Protein AF-A0A2V6D966-F1 (afdb_monomer_lite)

Secondary structure (DSSP, 8-state):
-TTPBPSSTT-B---SSTT-TTTTHHHH--SS----TT---TTPEETT-S-HHHHHHHHHTSEEE---TTPSSSP---EEPPHHHHHHHHHHHHHHHHHS--SSTTHHHHHHHT-SSS-TTS-HHHHTHHHHHHHHHEESSEEEEEEEEEEEEEEPPTT--SGGG-EEEEEEEEEEEEEEETTT--EEEEEEEEE--

Structure (mmCIF, N/CA/C/O backbone):
data_AF-A0A2V6D966-F1
#
_entry.id   AF-A0A2V6D966-F1
#
loop_
_atom_site.group_PDB
_atom_site.id
_atom_site.type_symbol
_atom_site.label_atom_id
_atom_site.label_alt_id
_atom_site.label_comp_id
_atom_site.label_asym_id
_atom_site.label_entity_id
_atom_site.label_seq_id
_atom_site.pdbx_PDB_ins_code
_atom_site.Cartn_x
_atom_site.Cartn_y
_atom_site.Cartn_z
_atom_site.occupancy
_atom_site.B_iso_or_equiv
_atom_site.auth_seq_id
_atom_site.auth_comp_id
_atom_site.auth_asym_id
_atom_site.auth_atom_id
_atom_site.pdbx_PDB_model_num
ATOM 1 N N . MET A 1 1 ? 16.812 -3.167 -6.091 1.00 69.56 1 MET A N 1
ATOM 2 C CA . MET A 1 1 ? 16.490 -4.384 -6.877 1.00 69.56 1 MET A CA 1
ATOM 3 C C . MET A 1 1 ? 16.499 -4.217 -8.409 1.00 69.56 1 MET A C 1
ATOM 5 O O . MET A 1 1 ? 17.076 -5.074 -9.058 1.00 69.56 1 MET A O 1
ATOM 9 N N . GLY A 1 2 ? 15.934 -3.167 -9.031 1.00 69.94 2 GLY A N 1
ATOM 10 C CA . GLY A 1 2 ? 15.793 -3.082 -10.514 1.00 69.94 2 GLY A CA 1
ATOM 11 C C . GLY A 1 2 ? 17.071 -3.099 -11.389 1.00 69.94 2 GLY A C 1
ATOM 12 O O . GLY A 1 2 ? 16.980 -3.239 -12.603 1.00 69.94 2 GLY A O 1
ATOM 13 N N . TYR A 1 3 ? 18.265 -2.994 -10.798 1.00 80.00 3 TYR A N 1
ATOM 14 C CA . TYR A 1 3 ? 19.552 -3.098 -11.512 1.00 80.00 3 TYR A CA 1
ATOM 15 C C . TYR A 1 3 ? 20.259 -4.441 -11.322 1.00 80.00 3 TYR A C 1
ATOM 17 O O . TYR A 1 3 ? 21.323 -4.655 -11.895 1.00 80.00 3 TYR A O 1
ATOM 25 N N . ALA A 1 4 ? 19.697 -5.347 -10.519 1.00 85.50 4 ALA A N 1
ATOM 26 C CA . ALA A 1 4 ? 20.288 -6.662 -10.332 1.00 85.50 4 ALA A CA 1
ATOM 27 C C . ALA A 1 4 ? 20.241 -7.439 -11.654 1.00 85.50 4 ALA A C 1
ATOM 29 O O . ALA A 1 4 ? 19.207 -7.477 -12.331 1.00 85.50 4 ALA A O 1
ATOM 30 N N . PHE A 1 5 ? 21.368 -8.039 -12.035 1.00 86.00 5 PHE A N 1
ATOM 31 C CA . PHE A 1 5 ? 21.433 -8.886 -13.216 1.00 86.00 5 PHE A CA 1
ATOM 32 C C . PHE A 1 5 ? 20.729 -10.215 -12.957 1.00 86.00 5 PHE A C 1
ATOM 34 O O . PHE A 1 5 ? 20.843 -10.813 -11.889 1.00 86.00 5 PHE A O 1
ATOM 41 N N . ARG A 1 6 ? 20.014 -10.684 -13.975 1.00 82.81 6 ARG A N 1
ATOM 42 C CA . ARG A 1 6 ? 19.694 -12.099 -14.121 1.00 82.81 6 ARG A CA 1
ATOM 43 C C . ARG A 1 6 ? 20.980 -12.839 -14.476 1.00 82.81 6 ARG A C 1
ATOM 45 O O . ARG A 1 6 ? 21.939 -12.231 -14.942 1.00 82.81 6 ARG A O 1
ATOM 52 N N . ASP A 1 7 ? 20.961 -14.158 -14.353 1.00 82.12 7 ASP A N 1
ATOM 53 C CA . ASP A 1 7 ? 22.036 -15.074 -14.774 1.00 82.12 7 ASP A CA 1
ATOM 54 C C . ASP A 1 7 ? 22.284 -15.082 -16.311 1.00 82.12 7 ASP A C 1
ATOM 56 O O . ASP A 1 7 ? 22.736 -16.051 -16.909 1.00 82.12 7 ASP A O 1
ATOM 60 N N . GLN A 1 8 ? 21.923 -13.997 -17.002 1.00 83.56 8 GLN A N 1
ATOM 61 C CA . GLN A 1 8 ? 22.129 -13.755 -18.421 1.00 83.56 8 GLN A CA 1
ATOM 62 C C . GLN A 1 8 ? 22.888 -12.430 -18.590 1.00 83.56 8 GLN A C 1
ATOM 64 O O . GLN A 1 8 ? 22.496 -11.425 -17.985 1.00 83.56 8 GLN A O 1
ATOM 69 N N . PRO A 1 9 ? 23.927 -12.381 -19.445 1.00 83.62 9 PRO A N 1
ATOM 70 C CA . PRO A 1 9 ? 24.685 -11.161 -19.687 1.00 83.62 9 PRO A CA 1
ATOM 71 C C . PRO A 1 9 ? 23.780 -9.986 -20.064 1.00 83.62 9 PRO A C 1
ATOM 73 O O . PRO A 1 9 ? 22.922 -10.106 -20.939 1.00 83.62 9 PRO A O 1
ATOM 76 N N . PHE A 1 10 ? 23.993 -8.845 -19.403 1.00 81.44 10 PHE A N 1
ATOM 77 C CA . PHE A 1 10 ? 23.328 -7.567 -19.691 1.00 81.44 10 PHE A CA 1
ATOM 78 C C . PHE A 1 10 ? 21.796 -7.569 -19.567 1.00 81.44 10 PHE A C 1
ATOM 80 O O . PHE A 1 10 ? 21.134 -6.656 -20.063 1.00 81.44 10 PHE A O 1
ATOM 87 N N . LYS A 1 11 ? 21.211 -8.560 -18.886 1.00 87.06 11 LYS A N 1
ATOM 88 C CA . LYS A 1 11 ? 19.768 -8.623 -18.642 1.00 87.06 11 LYS A CA 1
ATOM 89 C C . LYS A 1 11 ? 19.477 -8.432 -17.164 1.00 87.06 11 LYS A C 1
ATOM 91 O O . LYS A 1 11 ? 19.880 -9.249 -16.349 1.00 87.06 11 LYS A O 1
ATOM 96 N N . THR A 1 12 ? 18.759 -7.373 -16.811 1.00 90.56 12 THR A N 1
ATOM 97 C CA . THR A 1 12 ? 18.342 -7.129 -15.423 1.00 90.56 12 THR A CA 1
ATOM 98 C C . THR A 1 12 ? 17.031 -7.836 -15.081 1.00 90.56 12 THR A C 1
ATOM 100 O O . THR A 1 12 ? 16.264 -8.195 -15.988 1.00 90.56 12 THR A O 1
ATOM 103 N N . LEU A 1 13 ? 16.764 -8.012 -13.781 1.00 90.81 13 LEU A N 1
ATOM 104 C CA . LEU A 1 13 ? 15.450 -8.411 -13.257 1.00 90.81 13 LEU A CA 1
ATOM 105 C C . LEU A 1 13 ? 14.346 -7.535 -13.850 1.00 90.81 13 LEU A C 1
ATOM 107 O O . LEU A 1 13 ? 14.578 -6.360 -14.123 1.00 90.81 13 LEU A O 1
ATOM 111 N N . ASP A 1 14 ? 13.173 -8.102 -14.092 1.00 90.56 14 ASP A N 1
ATOM 112 C CA . ASP A 1 14 ? 12.034 -7.401 -14.680 1.00 90.56 14 ASP A CA 1
ATOM 113 C C . ASP A 1 14 ? 10.898 -7.221 -13.667 1.00 90.56 14 ASP A C 1
ATOM 115 O O . ASP A 1 14 ? 10.254 -8.186 -13.256 1.00 90.56 14 ASP A O 1
ATOM 119 N N . PHE A 1 15 ? 10.645 -5.967 -13.301 1.00 90.75 15 PHE A N 1
ATOM 120 C CA . PHE A 1 15 ? 9.560 -5.531 -12.416 1.00 90.75 15 PHE A CA 1
ATOM 121 C C . PHE A 1 15 ? 8.563 -4.608 -13.126 1.00 90.75 15 PHE A C 1
ATOM 123 O O . PHE A 1 15 ? 7.731 -3.974 -12.478 1.00 90.75 15 PHE A O 1
ATOM 130 N N . SER A 1 16 ? 8.664 -4.497 -14.454 1.00 88.69 16 SER A N 1
ATOM 131 C CA . SER A 1 16 ? 7.823 -3.620 -15.279 1.00 88.69 16 SER A CA 1
ATOM 132 C C . SER A 1 16 ? 6.918 -4.378 -16.252 1.00 88.69 16 SER A C 1
ATOM 134 O O . SER A 1 16 ? 6.168 -3.751 -17.003 1.00 88.69 16 SER A O 1
ATOM 136 N N . SER A 1 17 ? 6.977 -5.713 -16.245 1.00 87.75 17 SER A N 1
ATOM 137 C CA . SER A 1 17 ? 6.042 -6.587 -16.951 1.00 87.75 17 SER A CA 1
ATOM 138 C C . SER A 1 17 ? 5.242 -7.452 -15.974 1.00 87.75 17 SER A C 1
ATOM 140 O O . SER A 1 17 ? 5.782 -8.018 -15.024 1.00 87.75 17 SER A O 1
ATOM 142 N N . ALA A 1 18 ? 3.937 -7.583 -16.232 1.00 81.31 18 ALA A N 1
ATOM 143 C CA . ALA A 1 18 ? 3.031 -8.376 -15.396 1.00 81.31 18 ALA A CA 1
ATOM 144 C C . ALA A 1 18 ? 3.324 -9.888 -15.465 1.00 81.31 18 ALA A C 1
ATOM 146 O O . ALA A 1 18 ? 3.004 -10.637 -14.552 1.00 81.31 18 ALA A O 1
ATOM 147 N N . SER A 1 19 ? 3.949 -10.354 -16.552 1.00 85.31 19 SER A N 1
ATOM 148 C CA . SER A 1 19 ? 4.290 -11.765 -16.766 1.00 85.31 19 SER A CA 1
ATOM 149 C C . SER A 1 19 ? 5.679 -12.153 -16.248 1.00 85.31 19 SER A C 1
ATOM 151 O O . SER A 1 19 ? 6.147 -13.257 -16.530 1.00 85.31 19 SER A O 1
ATOM 153 N N . SER A 1 20 ? 6.389 -11.250 -15.567 1.00 88.06 20 SER A N 1
ATOM 154 C CA . SER A 1 20 ? 7.725 -11.548 -15.062 1.00 88.06 20 SER A CA 1
ATOM 155 C C . SER A 1 20 ? 7.676 -12.543 -13.901 1.00 88.06 20 SER A C 1
ATOM 157 O O . SER A 1 20 ? 6.910 -12.387 -12.958 1.00 88.06 20 SER A O 1
ATOM 159 N N . ALA A 1 21 ? 8.554 -13.547 -13.939 1.00 87.94 21 ALA A N 1
ATOM 160 C CA . ALA A 1 21 ? 8.777 -14.452 -12.812 1.00 87.94 21 ALA A CA 1
ATOM 161 C C . ALA A 1 21 ? 9.647 -13.830 -11.699 1.00 87.94 21 ALA A C 1
ATOM 163 O O . ALA A 1 21 ? 9.791 -14.426 -10.636 1.00 87.94 21 ALA A O 1
ATOM 164 N N . ASP A 1 22 ? 10.235 -12.647 -11.923 1.00 90.56 22 ASP A N 1
ATOM 165 C CA . ASP A 1 22 ? 11.116 -12.000 -10.939 1.00 90.56 22 ASP A CA 1
ATOM 166 C C . ASP A 1 22 ? 10.343 -11.290 -9.827 1.00 90.56 22 ASP A C 1
ATOM 168 O O . ASP A 1 22 ? 10.934 -10.909 -8.824 1.00 90.56 22 ASP A O 1
ATOM 172 N N . THR A 1 23 ? 9.035 -11.090 -9.984 1.00 89.31 23 THR A N 1
ATOM 173 C CA . THR A 1 23 ? 8.221 -10.246 -9.096 1.00 89.31 23 THR A CA 1
ATOM 174 C C . THR A 1 23 ? 8.257 -10.715 -7.645 1.00 89.31 23 THR A C 1
ATOM 176 O O . THR A 1 23 ? 8.352 -9.887 -6.741 1.00 89.31 23 THR A O 1
ATOM 179 N N . GLY A 1 24 ? 8.301 -12.033 -7.419 1.00 88.00 24 GLY A N 1
ATOM 180 C CA . GLY A 1 24 ? 8.455 -12.638 -6.092 1.00 88.00 24 GLY A CA 1
ATOM 181 C C . GLY A 1 24 ? 9.735 -12.221 -5.360 1.00 88.00 24 GLY A C 1
ATOM 182 O O . GLY A 1 24 ? 9.777 -12.242 -4.132 1.00 88.00 24 GLY A O 1
ATOM 183 N N . LEU A 1 25 ? 10.764 -11.768 -6.082 1.00 89.88 25 LEU A N 1
ATOM 184 C CA . LEU A 1 25 ? 12.004 -11.285 -5.474 1.00 89.88 25 LEU A CA 1
ATOM 185 C C . LEU A 1 25 ? 11.807 -9.969 -4.713 1.00 89.88 25 LEU A C 1
ATOM 187 O O . LEU A 1 25 ? 12.572 -9.718 -3.789 1.00 89.88 25 LEU A O 1
ATOM 191 N N . LEU A 1 26 ? 10.787 -9.161 -5.043 1.00 87.62 26 LEU A N 1
ATOM 192 C CA . LEU A 1 26 ? 10.441 -7.966 -4.255 1.00 87.62 26 LEU A CA 1
ATOM 193 C C . LEU A 1 26 ? 9.948 -8.313 -2.851 1.00 87.62 26 LEU A C 1
ATOM 195 O O . LEU A 1 26 ? 9.968 -7.458 -1.972 1.00 87.62 26 LEU A O 1
ATOM 199 N N . ASP A 1 27 ? 9.456 -9.534 -2.656 1.00 84.94 27 ASP A N 1
ATOM 200 C CA . ASP A 1 27 ? 8.945 -9.982 -1.367 1.00 84.94 27 ASP A CA 1
ATOM 201 C C . ASP A 1 27 ? 10.025 -10.638 -0.501 1.00 84.94 27 ASP A C 1
ATOM 203 O O . ASP A 1 27 ? 9.975 -10.550 0.723 1.00 84.94 27 ASP A O 1
ATOM 207 N N . LEU A 1 28 ? 11.009 -11.280 -1.138 1.00 84.56 28 LEU A N 1
ATOM 208 C CA . LEU A 1 28 ? 12.072 -12.012 -0.450 1.00 84.56 28 LEU A CA 1
ATOM 209 C C . LEU A 1 28 ? 13.312 -11.156 -0.170 1.00 84.56 28 LEU A C 1
ATOM 211 O O . LEU A 1 28 ? 13.995 -11.379 0.826 1.00 84.56 28 LEU A O 1
ATOM 215 N N . PHE A 1 29 ? 13.623 -10.205 -1.051 1.00 80.75 29 PHE A N 1
ATOM 216 C CA . PHE A 1 29 ? 14.869 -9.453 -0.994 1.00 80.75 29 PHE A CA 1
ATOM 217 C C . PHE A 1 29 ? 14.626 -7.969 -0.746 1.00 80.75 29 PHE A C 1
ATOM 219 O O . PHE A 1 29 ? 13.753 -7.342 -1.345 1.00 80.75 29 PHE A O 1
ATOM 226 N N . THR A 1 30 ? 15.480 -7.410 0.100 1.00 75.69 30 THR A N 1
ATOM 227 C CA . THR A 1 30 ? 15.624 -5.980 0.366 1.00 75.69 30 THR A CA 1
ATOM 228 C C . THR A 1 30 ? 17.079 -5.592 0.119 1.00 75.69 30 THR A C 1
ATOM 230 O O . THR A 1 30 ? 17.983 -6.414 0.285 1.00 75.69 30 THR A O 1
ATOM 233 N N . VAL A 1 31 ? 17.319 -4.358 -0.324 1.00 72.75 31 VAL A N 1
ATOM 234 C CA . VAL A 1 31 ? 18.677 -3.795 -0.417 1.00 72.75 31 VAL A CA 1
ATOM 235 C C . VAL A 1 31 ? 19.193 -3.275 0.925 1.00 72.75 31 VAL A C 1
ATOM 237 O O . VAL A 1 31 ? 20.379 -2.975 1.026 1.00 72.75 31 VAL A O 1
ATOM 240 N N . ASN A 1 32 ? 18.322 -3.149 1.929 1.00 71.62 32 ASN A N 1
ATOM 241 C CA . ASN A 1 32 ? 18.687 -2.700 3.264 1.00 71.62 32 ASN A CA 1
ATOM 242 C C . ASN A 1 32 ? 18.740 -3.904 4.202 1.00 71.62 32 ASN A C 1
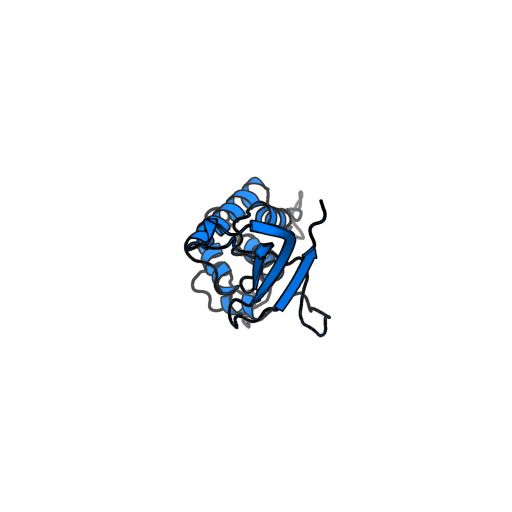ATOM 244 O O . ASN A 1 32 ? 17.736 -4.571 4.446 1.00 71.62 32 ASN A O 1
ATOM 248 N N . GLU A 1 33 ? 19.911 -4.170 4.765 1.00 65.44 33 GLU A N 1
ATOM 249 C CA . GLU A 1 33 ? 20.028 -5.109 5.872 1.00 65.44 33 GLU A CA 1
ATOM 250 C C . GLU A 1 33 ? 19.474 -4.430 7.131 1.00 65.44 33 GLU A C 1
ATOM 252 O O . GLU A 1 33 ? 20.013 -3.428 7.602 1.00 65.44 33 GLU A O 1
ATOM 257 N N . ASN A 1 34 ? 18.364 -4.942 7.664 1.00 63.19 34 ASN A N 1
ATOM 258 C CA . ASN A 1 34 ? 17.875 -4.500 8.965 1.00 63.19 34 ASN A CA 1
ATOM 259 C C . ASN A 1 34 ? 18.733 -5.168 10.050 1.00 63.19 34 ASN A C 1
ATOM 261 O O . ASN A 1 34 ? 18.553 -6.344 10.347 1.00 63.19 34 ASN A O 1
ATOM 265 N N . ASP A 1 35 ? 19.656 -4.403 10.640 1.00 59.22 35 ASP A N 1
ATOM 266 C CA . ASP A 1 35 ? 20.570 -4.816 11.728 1.00 59.22 35 ASP A CA 1
ATOM 267 C C . ASP A 1 35 ? 19.849 -5.059 13.076 1.00 59.22 35 ASP A C 1
ATOM 269 O O . ASP A 1 35 ? 20.448 -5.352 14.110 1.00 59.22 35 ASP A O 1
ATOM 273 N N . THR A 1 36 ? 18.522 -4.926 13.116 1.00 59.22 36 THR A N 1
ATOM 274 C CA . THR A 1 36 ? 17.757 -5.194 14.330 1.00 59.22 36 THR A CA 1
ATOM 275 C C . THR A 1 36 ? 17.554 -6.697 14.490 1.00 59.22 36 THR A C 1
ATOM 277 O O . THR A 1 36 ? 17.014 -7.367 13.615 1.00 59.22 36 THR A O 1
ATOM 280 N N . ALA A 1 37 ? 17.910 -7.236 15.661 1.00 59.75 37 ALA A N 1
ATOM 281 C CA . ALA A 1 37 ? 17.686 -8.646 16.010 1.00 59.75 37 ALA A CA 1
ATOM 282 C C . ALA A 1 37 ? 16.205 -9.084 15.907 1.00 59.75 37 ALA A C 1
ATOM 284 O O . ALA A 1 37 ? 15.908 -10.275 15.906 1.00 59.75 37 ALA A O 1
ATOM 285 N N . THR A 1 38 ? 15.278 -8.123 15.831 1.00 64.06 38 THR A N 1
ATOM 286 C CA . THR A 1 38 ? 13.836 -8.327 15.648 1.00 64.06 38 THR A CA 1
ATOM 287 C C . THR A 1 38 ? 13.385 -8.270 14.184 1.00 64.06 38 THR A C 1
ATOM 289 O O . THR A 1 38 ? 12.252 -8.644 13.899 1.00 64.06 38 THR A O 1
ATOM 292 N N . GLY A 1 39 ? 14.222 -7.786 13.258 1.00 64.75 39 GLY A N 1
ATOM 293 C CA . GLY A 1 39 ? 13.869 -7.587 11.848 1.00 64.75 39 GLY A CA 1
ATOM 294 C C . GLY A 1 39 ? 12.830 -6.484 11.597 1.00 64.75 39 GLY A C 1
ATOM 295 O O . GLY A 1 39 ? 12.282 -6.402 10.498 1.00 64.75 39 GLY A O 1
ATOM 296 N N . ILE A 1 40 ? 12.532 -5.645 12.597 1.00 66.75 40 ILE A N 1
ATOM 297 C CA . ILE A 1 40 ? 11.525 -4.578 12.505 1.00 66.75 40 ILE A CA 1
ATOM 298 C C . ILE A 1 40 ? 12.194 -3.270 12.068 1.00 66.75 40 ILE A C 1
ATOM 300 O O . ILE A 1 40 ? 13.167 -2.825 12.682 1.00 66.75 40 ILE A O 1
ATOM 304 N N . GLN A 1 41 ? 11.628 -2.639 11.036 1.00 73.12 41 GLN A N 1
ATOM 305 C CA . GLN A 1 41 ? 12.041 -1.341 10.505 1.00 73.12 41 GLN A CA 1
ATOM 306 C C . GLN A 1 41 ? 10.928 -0.308 10.708 1.00 73.12 41 GLN A C 1
ATOM 308 O O . GLN A 1 41 ? 9.792 -0.507 10.275 1.00 73.12 41 GLN A O 1
ATOM 313 N N . ALA A 1 42 ? 11.255 0.810 11.358 1.00 73.00 42 ALA A N 1
ATOM 314 C CA . ALA A 1 42 ? 10.341 1.940 11.502 1.00 73.00 42 ALA A CA 1
ATOM 315 C C . ALA A 1 42 ? 10.283 2.785 10.215 1.00 73.00 42 ALA A C 1
ATOM 317 O O . ALA A 1 42 ? 11.219 2.790 9.418 1.00 73.00 42 ALA A O 1
ATOM 318 N N . GLY A 1 43 ? 9.193 3.537 10.029 1.00 77.94 43 GLY A N 1
ATOM 319 C CA . GLY A 1 43 ? 9.052 4.485 8.913 1.00 77.94 43 GLY A CA 1
ATOM 320 C C . GLY A 1 43 ? 8.668 3.864 7.565 1.00 77.94 43 GLY A C 1
ATOM 321 O O . GLY A 1 43 ? 8.721 4.547 6.547 1.00 77.94 43 GLY A O 1
ATOM 322 N N . VAL A 1 44 ? 8.260 2.593 7.546 1.00 85.31 44 VAL A N 1
ATOM 323 C CA . VAL A 1 44 ? 7.760 1.922 6.340 1.00 85.31 44 VAL A CA 1
ATOM 324 C C . VAL A 1 44 ? 6.284 2.264 6.130 1.00 85.31 44 VAL A C 1
ATOM 326 O O . VAL A 1 44 ? 5.469 2.179 7.050 1.00 85.31 44 VAL A O 1
ATOM 329 N N . VAL A 1 45 ? 5.920 2.643 4.908 1.00 90.69 45 VAL A N 1
ATOM 330 C CA . VAL A 1 45 ? 4.559 3.048 4.548 1.00 90.69 45 VAL A CA 1
ATOM 331 C C . VAL A 1 45 ? 3.723 1.831 4.157 1.00 90.69 45 VAL A C 1
ATOM 333 O O . VAL A 1 45 ? 4.157 0.965 3.401 1.00 90.69 45 VAL A O 1
ATOM 336 N N . ASN A 1 46 ? 2.483 1.768 4.639 1.00 90.75 46 ASN A N 1
ATOM 337 C CA . ASN A 1 46 ? 1.529 0.766 4.176 1.00 90.75 46 ASN A CA 1
ATOM 338 C C . ASN A 1 46 ? 1.104 1.070 2.733 1.00 90.75 46 ASN A C 1
ATOM 340 O O . ASN A 1 46 ? 0.508 2.110 2.470 1.00 90.75 46 ASN A O 1
ATOM 344 N N . LEU A 1 47 ? 1.368 0.154 1.804 1.00 93.44 47 LEU A N 1
ATOM 345 C CA . LEU A 1 47 ? 1.027 0.291 0.383 1.00 93.44 47 LEU A CA 1
ATOM 346 C C . LEU A 1 47 ? -0.483 0.182 0.118 1.00 93.44 47 LEU A C 1
ATOM 348 O O . LEU A 1 47 ? -0.960 0.633 -0.919 1.00 93.44 47 LEU A O 1
ATOM 352 N N . ASN A 1 48 ? -1.238 -0.370 1.069 1.00 92.94 48 ASN A N 1
ATOM 353 C CA . ASN A 1 48 ? -2.702 -0.413 1.064 1.00 92.94 48 ASN A CA 1
ATOM 354 C C . ASN A 1 48 ? -3.327 0.768 1.835 1.00 92.94 48 ASN A C 1
ATOM 356 O O . ASN A 1 48 ? -4.470 0.681 2.281 1.00 92.94 48 ASN A O 1
ATOM 360 N N . THR A 1 49 ? -2.574 1.848 2.058 1.00 91.44 49 THR A N 1
ATOM 361 C CA . THR A 1 49 ? -3.085 3.071 2.689 1.00 91.44 49 THR A CA 1
ATOM 362 C C . THR A 1 49 ? -4.119 3.777 1.808 1.00 91.44 49 THR A C 1
ATOM 364 O O . THR A 1 49 ? -4.055 3.723 0.583 1.00 91.44 49 THR A O 1
ATOM 367 N N . THR A 1 50 ? -5.041 4.510 2.435 1.00 91.50 50 THR A N 1
ATOM 368 C CA . THR A 1 50 ? -5.937 5.450 1.742 1.00 91.50 50 THR A CA 1
ATOM 369 C C . THR A 1 50 ? -5.299 6.826 1.534 1.00 91.50 50 THR A C 1
ATOM 371 O O . THR A 1 50 ? -5.901 7.689 0.903 1.00 91.50 50 THR A O 1
ATOM 374 N N . GLN A 1 51 ? -4.114 7.058 2.107 1.00 93.00 51 GLN A N 1
ATOM 375 C CA . GLN A 1 51 ? -3.411 8.339 2.067 1.00 93.00 51 GLN A CA 1
ATOM 376 C C . GLN A 1 51 ? -2.419 8.357 0.901 1.00 93.00 51 GLN A C 1
ATOM 378 O O . GLN A 1 51 ? -1.432 7.621 0.905 1.00 93.00 51 GLN A O 1
ATOM 383 N N . ASP A 1 52 ? -2.648 9.218 -0.084 1.00 95.06 52 ASP A N 1
ATOM 384 C CA . ASP A 1 52 ? -1.777 9.356 -1.253 1.00 95.06 52 ASP A CA 1
ATOM 385 C C . ASP A 1 52 ? -0.518 10.187 -0.963 1.00 95.06 52 ASP A C 1
ATOM 387 O O . ASP A 1 52 ? 0.542 9.894 -1.513 1.00 95.06 52 ASP A O 1
ATOM 391 N N . ALA A 1 53 ? -0.597 11.178 -0.071 1.00 95.75 53 ALA A N 1
ATOM 392 C CA . ALA A 1 53 ? 0.501 12.103 0.208 1.00 95.75 53 ALA A CA 1
ATOM 393 C C . ALA A 1 53 ? 1.822 11.417 0.632 1.00 95.75 53 ALA A C 1
ATOM 395 O O . ALA A 1 53 ? 2.859 11.763 0.059 1.00 95.75 53 ALA A O 1
ATOM 396 N N . PRO A 1 54 ? 1.841 10.420 1.546 1.00 94.06 54 PRO A N 1
ATOM 397 C CA . PRO A 1 54 ? 3.074 9.707 1.889 1.00 94.06 54 PRO A CA 1
ATOM 398 C C . PRO A 1 54 ? 3.667 8.935 0.703 1.00 94.06 54 PRO A C 1
ATOM 400 O O . PRO A 1 54 ? 4.880 8.940 0.498 1.00 94.06 54 PRO A O 1
ATOM 403 N N . LEU A 1 55 ? 2.815 8.308 -0.114 1.00 95.69 55 LEU A N 1
ATOM 404 C CA . LEU A 1 55 ? 3.244 7.585 -1.311 1.00 95.69 55 LEU A CA 1
ATOM 405 C C . LEU A 1 55 ? 3.806 8.556 -2.358 1.00 95.69 55 LEU A C 1
ATOM 407 O O . LEU A 1 55 ? 4.877 8.313 -2.909 1.00 95.69 55 LEU A O 1
ATOM 411 N N . ALA A 1 56 ? 3.131 9.683 -2.593 1.00 96.44 56 ALA A N 1
ATOM 412 C CA . ALA A 1 56 ? 3.574 10.713 -3.527 1.00 96.44 56 ALA A CA 1
ATOM 413 C C . ALA A 1 56 ? 4.923 11.308 -3.109 1.00 96.44 56 ALA A C 1
ATOM 415 O O . ALA A 1 56 ? 5.778 11.516 -3.965 1.00 96.44 56 ALA A O 1
ATOM 416 N N . ALA A 1 57 ? 5.146 11.522 -1.809 1.00 95.62 57 ALA A N 1
ATOM 417 C CA . ALA A 1 57 ? 6.422 12.002 -1.287 1.00 95.62 57 ALA A CA 1
ATOM 418 C C . ALA A 1 57 ? 7.565 11.009 -1.561 1.00 95.62 57 ALA A C 1
ATOM 420 O O . ALA A 1 57 ? 8.609 11.406 -2.081 1.00 95.62 57 ALA A O 1
ATOM 421 N N . ILE A 1 58 ? 7.358 9.713 -1.292 1.00 95.06 58 ILE A N 1
ATOM 422 C CA . ILE A 1 58 ? 8.348 8.665 -1.602 1.00 95.06 58 ILE A CA 1
ATOM 423 C C . ILE A 1 58 ? 8.667 8.652 -3.104 1.00 95.06 58 ILE A C 1
ATOM 425 O O . ILE A 1 58 ? 9.833 8.618 -3.507 1.00 95.06 58 ILE A O 1
ATOM 429 N N . LEU A 1 59 ? 7.631 8.712 -3.944 1.00 95.19 59 LEU A N 1
ATOM 430 C CA . LEU A 1 59 ? 7.790 8.693 -5.393 1.00 95.19 59 LEU A CA 1
ATOM 431 C C . LEU A 1 59 ? 8.515 9.942 -5.908 1.00 95.19 59 LEU A C 1
ATOM 433 O O . LEU A 1 59 ? 9.451 9.804 -6.690 1.00 95.19 59 LEU A O 1
ATOM 437 N N . ALA A 1 60 ? 8.157 11.137 -5.431 1.00 95.69 60 ALA A N 1
ATOM 438 C CA . ALA A 1 60 ? 8.765 12.404 -5.839 1.00 95.69 60 ALA A CA 1
ATOM 439 C C . ALA A 1 60 ? 10.263 12.476 -5.512 1.00 95.69 60 ALA A C 1
ATOM 441 O O . ALA A 1 60 ? 11.038 13.059 -6.264 1.00 95.69 60 ALA A O 1
ATOM 442 N N . HIS A 1 61 ? 10.694 11.846 -4.419 1.00 92.00 61 HIS A N 1
ATOM 443 C CA . HIS A 1 61 ? 12.105 11.786 -4.031 1.00 92.00 61 HIS A CA 1
ATOM 444 C C . HIS A 1 61 ? 12.869 10.602 -4.639 1.00 92.00 61 HIS A C 1
ATOM 446 O O . HIS A 1 61 ? 14.056 10.421 -4.363 1.00 92.00 61 HIS A O 1
ATOM 452 N N . THR A 1 62 ? 12.230 9.814 -5.503 1.00 91.75 62 THR A N 1
ATOM 453 C CA . THR A 1 62 ? 12.891 8.723 -6.220 1.00 91.75 62 THR A CA 1
ATOM 454 C C . THR A 1 62 ? 13.565 9.232 -7.488 1.00 91.75 62 THR A C 1
ATOM 456 O O . THR A 1 62 ? 12.972 9.984 -8.259 1.00 91.75 62 THR A O 1
ATOM 459 N N . VAL A 1 63 ? 14.788 8.766 -7.755 1.00 91.56 63 VAL A N 1
ATOM 460 C CA . VAL A 1 63 ? 15.473 9.007 -9.034 1.00 91.56 63 VAL A CA 1
ATOM 461 C C . VAL A 1 63 ? 14.728 8.279 -10.155 1.00 91.56 63 VAL A C 1
ATOM 463 O O . VAL A 1 63 ? 14.718 7.043 -10.215 1.00 91.56 63 VAL A O 1
ATOM 466 N N . LEU A 1 64 ? 14.103 9.059 -11.039 1.00 91.12 64 LEU A N 1
ATOM 467 C CA . LEU A 1 64 ? 13.374 8.548 -12.195 1.00 91.12 64 LEU A CA 1
ATOM 468 C C . LEU A 1 64 ? 14.331 8.280 -13.351 1.00 91.12 64 LEU A C 1
ATOM 470 O O . LEU A 1 64 ? 14.380 7.161 -13.853 1.00 91.12 64 LEU A O 1
ATOM 474 N N . ALA A 1 65 ? 15.088 9.298 -13.762 1.00 88.19 65 ALA A N 1
ATOM 475 C CA . ALA A 1 65 ? 16.078 9.174 -14.819 1.00 88.19 65 ALA A CA 1
ATOM 476 C C . ALA A 1 65 ? 17.475 9.256 -14.215 1.00 88.19 65 ALA A C 1
ATOM 478 O O . ALA A 1 65 ? 17.844 10.251 -13.591 1.00 88.19 65 ALA A O 1
ATOM 479 N N . GLU A 1 66 ? 18.236 8.191 -14.414 1.00 79.00 66 GLU A N 1
ATOM 480 C CA . GLU A 1 66 ? 19.668 8.168 -14.169 1.00 79.00 66 GLU A CA 1
ATOM 481 C C . GLU A 1 66 ? 20.382 9.006 -15.229 1.00 79.00 66 GLU A C 1
ATOM 483 O O . GLU A 1 66 ? 20.039 8.969 -16.413 1.00 79.00 66 GLU A O 1
ATOM 488 N N . GLY A 1 67 ? 21.335 9.821 -14.786 1.00 71.38 67 GLY A N 1
ATOM 489 C CA . GLY A 1 67 ? 22.149 10.597 -15.705 1.00 71.38 67 GLY A CA 1
ATOM 490 C C . GLY A 1 67 ? 22.968 9.698 -16.630 1.00 71.38 67 GLY A C 1
ATOM 491 O O . GLY A 1 67 ? 23.262 8.554 -16.288 1.00 71.38 67 GLY A O 1
ATOM 492 N N . ILE A 1 68 ? 23.342 10.207 -17.803 1.00 67.38 68 ILE A N 1
ATOM 493 C CA . ILE A 1 68 ? 24.202 9.466 -18.734 1.00 67.38 68 ILE A CA 1
ATOM 494 C C . ILE A 1 68 ? 25.646 9.904 -18.503 1.00 67.38 68 ILE A C 1
ATOM 496 O O . ILE A 1 68 ? 26.013 11.036 -18.830 1.00 67.38 68 ILE A O 1
ATOM 500 N N . ASP A 1 69 ? 26.468 8.995 -17.985 1.00 54.88 69 ASP A N 1
ATOM 501 C CA . ASP A 1 69 ? 27.909 9.209 -17.883 1.00 54.88 69 ASP A CA 1
ATOM 502 C C . ASP A 1 69 ? 28.524 9.241 -19.297 1.00 54.88 69 ASP A C 1
ATOM 504 O O . ASP A 1 69 ? 28.329 8.324 -20.097 1.00 54.88 69 ASP A O 1
ATOM 508 N N . GLY A 1 70 ? 29.216 10.333 -19.639 1.00 58.16 70 GLY A N 1
ATOM 509 C CA . GLY A 1 70 ? 29.797 10.553 -20.974 1.00 58.16 70 GLY A CA 1
ATOM 510 C C . GLY A 1 70 ? 28.882 11.224 -22.009 1.00 58.16 70 GLY A C 1
ATOM 511 O O . GLY A 1 70 ? 29.250 11.301 -23.183 1.00 58.16 70 GLY A O 1
ATOM 512 N N . ALA A 1 71 ? 27.712 11.736 -21.614 1.00 59.59 71 ALA A N 1
ATOM 513 C CA . ALA A 1 71 ? 26.868 12.519 -22.516 1.00 59.59 71 ALA A CA 1
ATOM 514 C C . ALA A 1 71 ? 27.539 13.839 -22.946 1.00 59.59 71 ALA A C 1
ATOM 516 O O . ALA A 1 71 ? 28.075 14.592 -22.130 1.00 59.59 71 ALA A O 1
ATOM 517 N N . VAL A 1 72 ? 27.475 14.135 -24.248 1.00 57.19 72 VAL A N 1
ATOM 518 C CA . VAL A 1 72 ? 27.889 15.430 -24.803 1.00 57.19 72 VAL A CA 1
ATOM 519 C C . VAL A 1 72 ? 26.942 16.511 -24.277 1.00 57.19 72 VAL A C 1
ATOM 521 O O . VAL A 1 72 ? 25.727 16.350 -24.321 1.00 57.19 72 VAL A O 1
ATOM 524 N N . SER A 1 73 ? 27.525 17.580 -23.740 1.00 63.34 73 SER A N 1
ATOM 525 C CA . SER A 1 73 ? 26.867 18.598 -22.916 1.00 63.34 73 SER A CA 1
ATOM 526 C C . SER A 1 73 ? 25.531 19.148 -23.470 1.00 63.34 73 SER A C 1
ATOM 528 O O . SER A 1 73 ? 25.457 19.445 -24.666 1.00 63.34 73 SER A O 1
ATOM 530 N N . PRO A 1 74 ? 24.518 19.390 -22.609 1.00 56.66 74 PRO A N 1
ATOM 531 C CA . PRO A 1 74 ? 24.534 19.131 -21.170 1.00 56.66 74 PRO A CA 1
ATOM 532 C C . PRO A 1 74 ? 24.363 17.637 -20.886 1.00 56.66 74 PRO A C 1
ATOM 534 O O . PRO A 1 74 ? 23.424 17.006 -21.369 1.00 56.66 74 PRO A O 1
ATOM 537 N N . ALA A 1 75 ? 25.276 17.075 -20.088 1.00 60.09 75 ALA A N 1
ATOM 538 C CA . ALA A 1 75 ? 25.110 15.719 -19.592 1.00 60.09 75 ALA A CA 1
ATOM 539 C C . ALA A 1 75 ? 23.801 15.663 -18.800 1.00 60.09 75 ALA A C 1
ATOM 541 O O . ALA A 1 75 ? 23.547 16.528 -17.960 1.00 60.09 75 ALA A O 1
ATOM 542 N N . ALA A 1 76 ? 22.944 14.687 -19.102 1.00 68.12 76 ALA A N 1
ATOM 543 C CA . ALA A 1 76 ? 21.725 14.495 -18.336 1.00 68.12 76 ALA A CA 1
ATOM 544 C C . ALA A 1 76 ? 22.131 14.204 -16.885 1.00 68.12 76 ALA A C 1
ATOM 546 O O . ALA A 1 76 ? 22.798 13.206 -16.632 1.00 68.12 76 ALA A O 1
ATOM 547 N N . SER A 1 77 ? 21.780 15.084 -15.949 1.00 75.31 77 SER A N 1
ATOM 548 C CA . SER A 1 77 ? 21.954 14.825 -14.519 1.00 75.31 77 SER A CA 1
ATOM 549 C C . SER A 1 77 ? 20.865 13.869 -14.029 1.00 75.31 77 SER A C 1
ATOM 551 O O . SER A 1 77 ? 19.752 13.900 -14.569 1.00 75.31 77 SER A O 1
ATOM 553 N N . PRO A 1 78 ? 21.131 13.061 -12.984 1.00 86.88 78 PRO A N 1
ATOM 554 C CA . PRO A 1 78 ? 20.082 12.315 -12.306 1.00 86.88 78 PRO A CA 1
ATOM 555 C C . PRO A 1 78 ? 18.936 13.250 -11.921 1.00 86.88 78 PRO A C 1
ATOM 557 O O . PRO A 1 78 ? 19.172 14.311 -11.337 1.00 86.88 78 PRO A O 1
ATOM 560 N N . SER A 1 79 ? 17.707 12.874 -12.263 1.00 89.62 79 SER A N 1
ATOM 561 C CA . SER A 1 79 ? 16.528 13.693 -11.980 1.00 89.62 79 SER A CA 1
ATOM 562 C C . SER A 1 79 ? 15.503 12.929 -11.142 1.00 89.62 79 SER A C 1
ATOM 564 O O . SER A 1 79 ? 15.238 11.746 -11.404 1.00 89.62 79 SER A O 1
ATOM 566 N N . PRO A 1 80 ? 14.935 13.583 -10.112 1.00 93.44 80 PRO A N 1
ATOM 567 C CA . PRO A 1 80 ? 13.858 13.004 -9.329 1.00 93.44 80 PRO A CA 1
ATOM 568 C C . PRO A 1 80 ? 12.585 12.882 -10.171 1.00 93.44 80 PRO A C 1
ATOM 570 O O . PRO A 1 80 ? 12.419 13.572 -11.181 1.00 93.44 80 PRO A O 1
ATOM 573 N N . MET A 1 81 ? 11.662 12.027 -9.741 1.00 93.62 81 MET A N 1
ATOM 574 C CA . MET A 1 81 ? 10.331 11.975 -10.329 1.00 93.62 81 MET A CA 1
ATOM 575 C C . MET A 1 81 ? 9.613 13.314 -10.102 1.00 93.62 81 MET A C 1
ATOM 577 O O . MET A 1 81 ? 9.451 13.739 -8.958 1.00 93.62 81 MET A O 1
ATOM 581 N N . PRO A 1 82 ? 9.132 13.991 -11.156 1.00 93.38 82 PRO A N 1
ATOM 582 C CA . PRO A 1 82 ? 8.370 15.220 -10.982 1.00 93.38 82 PRO A CA 1
ATOM 583 C C . PRO A 1 82 ? 7.075 14.970 -10.202 1.00 93.38 82 PRO A C 1
ATOM 585 O O . PRO A 1 82 ? 6.418 13.949 -10.407 1.00 93.38 82 PRO A O 1
ATOM 588 N N . ASN A 1 83 ? 6.632 15.940 -9.396 1.00 95.00 83 ASN A N 1
ATOM 589 C CA . ASN A 1 83 ? 5.347 15.865 -8.680 1.00 95.00 83 ASN A CA 1
ATOM 590 C C . ASN A 1 83 ? 4.152 15.626 -9.621 1.00 95.00 83 ASN A C 1
ATOM 592 O O . ASN A 1 83 ? 3.203 14.935 -9.265 1.00 95.00 83 ASN A O 1
ATOM 596 N N . THR A 1 84 ? 4.229 16.128 -10.858 1.00 94.00 84 THR A N 1
ATOM 597 C CA . THR A 1 84 ? 3.227 15.895 -11.913 1.00 94.00 84 THR A CA 1
ATOM 598 C C . THR A 1 84 ? 3.114 14.431 -12.345 1.00 94.00 84 THR A C 1
ATOM 600 O O . THR A 1 84 ? 2.136 14.069 -12.988 1.00 94.00 84 THR A O 1
ATOM 603 N N . SER A 1 85 ? 4.089 13.587 -12.001 1.00 94.12 85 SER A N 1
ATOM 604 C CA . SER A 1 85 ? 4.051 12.129 -12.171 1.00 94.12 85 SER A CA 1
ATOM 605 C C . SER A 1 85 ? 3.876 11.407 -10.830 1.00 94.12 85 SER A C 1
ATOM 607 O O . SER A 1 85 ? 3.061 10.494 -10.722 1.00 94.12 85 SER A O 1
ATOM 609 N N . ALA A 1 86 ? 4.575 11.844 -9.780 1.00 95.81 86 ALA A N 1
ATOM 610 C CA . ALA A 1 86 ? 4.529 11.202 -8.470 1.00 95.81 86 AL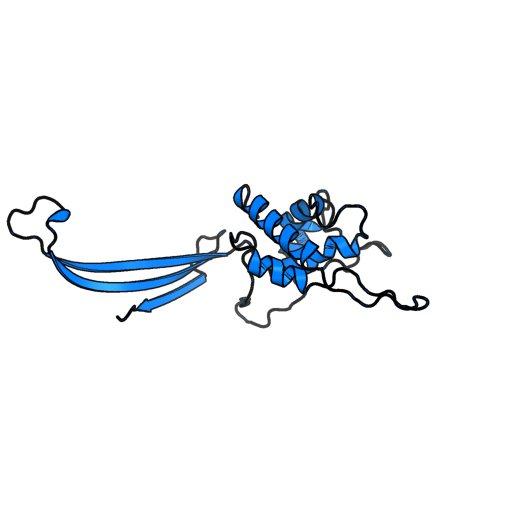A A CA 1
ATOM 611 C C . ALA A 1 86 ? 3.127 11.220 -7.840 1.00 95.81 86 ALA A C 1
ATOM 613 O O . ALA A 1 86 ? 2.659 10.177 -7.380 1.00 95.81 86 ALA A O 1
ATOM 614 N N . THR A 1 87 ? 2.426 12.362 -7.869 1.00 96.50 87 THR A N 1
ATOM 615 C CA . THR A 1 87 ? 1.077 12.468 -7.292 1.00 96.50 87 THR A CA 1
ATOM 616 C C . THR A 1 87 ? 0.072 11.582 -8.038 1.00 96.50 87 THR A C 1
ATOM 618 O O . THR A 1 87 ? -0.536 10.736 -7.386 1.00 96.50 87 THR A O 1
ATOM 621 N N . PRO A 1 88 ? -0.064 11.644 -9.382 1.00 96.00 88 PRO A N 1
ATOM 622 C CA . PRO A 1 88 ? -0.978 10.743 -10.087 1.00 96.00 88 PRO A CA 1
ATOM 623 C C . PRO A 1 88 ? -0.629 9.257 -9.928 1.00 96.00 88 PRO A C 1
ATOM 625 O O . PRO A 1 88 ? -1.531 8.421 -9.843 1.00 96.00 88 PRO A O 1
ATOM 628 N N . ALA A 1 89 ? 0.662 8.908 -9.853 1.00 95.19 89 ALA A N 1
ATOM 629 C CA . ALA A 1 89 ? 1.080 7.531 -9.604 1.00 95.19 89 ALA A CA 1
ATOM 630 C C . ALA A 1 89 ? 0.625 7.067 -8.211 1.00 95.19 89 ALA A C 1
ATOM 632 O O . ALA A 1 89 ? -0.009 6.019 -8.103 1.00 95.19 89 ALA A O 1
ATOM 633 N N . ALA A 1 90 ? 0.842 7.866 -7.166 1.00 96.12 90 ALA A N 1
ATOM 634 C CA . ALA A 1 90 ? 0.352 7.562 -5.822 1.00 96.12 90 ALA A CA 1
ATOM 635 C C . ALA A 1 90 ? -1.178 7.408 -5.777 1.00 96.12 90 ALA A C 1
ATOM 637 O O . ALA A 1 90 ? -1.677 6.398 -5.279 1.00 96.12 90 ALA A O 1
ATOM 638 N N . THR A 1 91 ? -1.926 8.341 -6.376 1.00 96.00 91 THR A N 1
ATOM 639 C CA . THR A 1 91 ? -3.396 8.276 -6.440 1.00 96.00 91 THR A CA 1
ATOM 640 C C . THR A 1 91 ? -3.883 7.009 -7.149 1.00 96.00 91 THR A C 1
ATOM 642 O O . THR A 1 91 ? -4.830 6.362 -6.697 1.00 96.00 91 THR A O 1
ATOM 645 N N . SER A 1 92 ? -3.230 6.610 -8.244 1.00 95.00 92 SER A N 1
ATOM 646 C CA . SER A 1 92 ? -3.594 5.382 -8.962 1.00 95.00 92 SER A CA 1
ATOM 647 C C . SER A 1 92 ? -3.305 4.110 -8.159 1.00 95.00 92 SER A C 1
ATOM 649 O O . SER A 1 92 ? -4.066 3.151 -8.271 1.00 95.00 92 SER A O 1
ATOM 651 N N . LEU A 1 93 ? -2.263 4.104 -7.315 1.00 94.75 93 LEU A N 1
ATOM 652 C CA . LEU A 1 93 ? -2.000 2.990 -6.405 1.00 94.75 93 LEU A CA 1
ATOM 653 C C . LEU A 1 93 ? -3.106 2.880 -5.358 1.00 94.75 93 LEU A C 1
ATOM 655 O O . LEU A 1 93 ? -3.693 1.814 -5.228 1.00 94.75 93 LEU A O 1
ATOM 659 N N . VAL A 1 94 ? -3.448 3.985 -4.688 1.00 95.75 94 VAL A N 1
ATOM 660 C CA . VAL A 1 94 ? -4.549 4.028 -3.706 1.00 95.75 94 VAL A CA 1
ATOM 661 C C . VAL A 1 94 ? -5.869 3.578 -4.340 1.00 95.75 94 VAL A C 1
ATOM 663 O O . VAL A 1 94 ? -6.618 2.796 -3.759 1.00 95.75 94 VAL A O 1
ATOM 666 N N . THR A 1 95 ? -6.141 4.019 -5.570 1.00 95.00 95 THR A N 1
ATOM 667 C CA . THR A 1 95 ? -7.339 3.601 -6.312 1.00 95.00 95 THR A CA 1
ATOM 668 C C . THR A 1 95 ? -7.326 2.094 -6.571 1.00 95.00 95 THR A C 1
ATOM 670 O O . THR A 1 95 ? -8.314 1.417 -6.284 1.00 95.00 95 THR A O 1
ATOM 673 N N . ALA A 1 96 ? -6.207 1.547 -7.055 1.00 93.38 96 ALA A N 1
ATOM 674 C CA . ALA A 1 96 ? -6.073 0.116 -7.310 1.00 93.38 96 ALA A CA 1
ATOM 675 C C . ALA A 1 96 ? -6.257 -0.706 -6.022 1.00 93.38 96 ALA A C 1
ATOM 677 O O . ALA A 1 96 ? -7.078 -1.627 -5.988 1.00 93.38 96 ALA A O 1
ATOM 678 N N . THR A 1 97 ? -5.577 -0.328 -4.937 1.00 94.19 97 THR A N 1
ATOM 679 C CA . THR A 1 97 ? -5.606 -1.068 -3.667 1.00 94.19 97 THR A CA 1
ATOM 680 C C . THR A 1 97 ? -6.923 -0.939 -2.911 1.00 94.19 97 THR A C 1
ATOM 682 O O . THR A 1 97 ? -7.272 -1.848 -2.159 1.00 94.19 97 THR A O 1
ATOM 685 N N . SER A 1 98 ? -7.708 0.115 -3.164 1.00 92.31 98 SER A N 1
ATOM 686 C CA . SER A 1 98 ? -9.073 0.237 -2.631 1.00 92.31 98 SER A CA 1
ATOM 687 C C . SER A 1 98 ? -10.024 -0.843 -3.167 1.00 92.31 98 SER A C 1
ATOM 689 O O . SER A 1 98 ? -10.954 -1.247 -2.472 1.00 92.31 98 SER A O 1
ATOM 691 N N . THR A 1 99 ? -9.775 -1.338 -4.386 1.00 91.50 99 THR A N 1
ATOM 692 C CA . THR A 1 99 ? -10.579 -2.398 -5.019 1.00 91.50 99 THR A CA 1
ATOM 693 C C . THR A 1 99 ? -10.015 -3.791 -4.759 1.00 91.50 99 THR A C 1
ATOM 695 O O . THR A 1 99 ? -10.769 -4.731 -4.513 1.00 91.50 99 THR A O 1
ATOM 698 N N . ALA A 1 100 ? -8.689 -3.919 -4.787 1.00 91.19 100 ALA A N 1
ATOM 699 C CA . ALA A 1 100 ? -7.971 -5.164 -4.574 1.00 91.19 100 ALA A CA 1
ATOM 700 C C . ALA A 1 100 ? -6.673 -4.865 -3.805 1.00 91.19 100 ALA A C 1
ATOM 702 O O . ALA A 1 100 ? -5.671 -4.495 -4.421 1.00 91.19 100 ALA A O 1
ATOM 703 N N . PRO A 1 101 ? -6.671 -5.001 -2.464 1.00 91.31 101 PRO A N 1
ATOM 704 C CA . PRO A 1 101 ? -5.475 -4.768 -1.666 1.00 91.31 101 PRO A CA 1
ATOM 705 C C . PRO A 1 101 ? -4.323 -5.669 -2.115 1.00 91.31 101 PRO A C 1
ATOM 707 O O . PRO A 1 101 ? -4.523 -6.873 -2.311 1.00 91.31 101 PRO A O 1
ATOM 710 N N . LEU A 1 102 ? -3.117 -5.108 -2.207 1.00 92.06 102 LEU A N 1
ATOM 711 C CA . LEU A 1 102 ? -1.902 -5.883 -2.451 1.00 92.06 102 LEU A CA 1
ATOM 712 C C . LEU A 1 102 ? -1.724 -6.883 -1.308 1.00 92.06 102 LEU A C 1
ATOM 714 O O . LEU A 1 102 ? -1.784 -6.503 -0.132 1.00 92.06 102 LEU A O 1
ATOM 718 N N . GLN A 1 103 ? -1.506 -8.149 -1.644 1.00 89.62 103 GLN A N 1
ATOM 719 C CA . GLN A 1 103 ? -1.257 -9.199 -0.659 1.00 89.62 103 GLN A CA 1
ATOM 720 C C . GLN A 1 103 ? 0.222 -9.218 -0.274 1.00 89.62 103 GLN A C 1
ATOM 722 O O . GLN A 1 103 ? 0.573 -9.358 0.898 1.00 89.62 103 GLN A O 1
ATOM 727 N N . ASN A 1 104 ? 1.098 -9.011 -1.253 1.00 89.69 104 ASN A N 1
ATOM 728 C CA . ASN A 1 104 ? 2.545 -8.980 -1.075 1.00 89.69 104 ASN A CA 1
ATOM 729 C C . ASN A 1 104 ? 3.183 -7.935 -2.006 1.00 89.69 104 ASN A C 1
ATOM 731 O O . ASN A 1 104 ? 2.517 -7.317 -2.839 1.00 89.69 104 ASN A O 1
ATOM 735 N N . LYS A 1 105 ? 4.496 -7.732 -1.872 1.00 89.88 105 LYS A N 1
ATOM 736 C CA . LYS A 1 105 ? 5.234 -6.759 -2.693 1.00 89.88 105 LYS A CA 1
ATOM 737 C C . LYS A 1 105 ? 5.361 -7.171 -4.163 1.00 89.88 105 LYS A C 1
ATOM 739 O O . LYS A 1 105 ? 5.588 -6.301 -4.999 1.00 89.88 105 LYS A O 1
ATOM 744 N N . ALA A 1 106 ? 5.192 -8.449 -4.508 1.00 89.75 106 ALA A N 1
ATOM 745 C CA . ALA A 1 106 ? 5.228 -8.901 -5.900 1.00 89.75 106 ALA A CA 1
ATOM 746 C C . ALA A 1 106 ? 4.055 -8.332 -6.716 1.00 89.75 106 ALA A C 1
ATOM 748 O O . ALA A 1 106 ? 4.220 -8.038 -7.902 1.00 89.75 106 ALA A O 1
ATOM 749 N N . ASP A 1 107 ? 2.913 -8.077 -6.069 1.00 90.75 107 ASP A N 1
ATOM 750 C CA . ASP A 1 107 ? 1.742 -7.457 -6.699 1.00 90.75 107 ASP A CA 1
ATOM 751 C C . ASP A 1 107 ? 2.031 -6.032 -7.218 1.00 90.75 107 ASP A C 1
ATOM 753 O O . ASP A 1 107 ? 1.359 -5.563 -8.141 1.00 90.75 107 ASP A O 1
ATOM 757 N N . LEU A 1 108 ? 3.076 -5.357 -6.709 1.00 90.81 108 LEU A N 1
ATOM 758 C CA . LEU A 1 108 ? 3.512 -4.056 -7.231 1.00 90.81 108 LEU A CA 1
ATOM 759 C C . LEU A 1 108 ? 3.902 -4.129 -8.706 1.00 90.81 108 LEU A C 1
ATOM 761 O O . LEU A 1 108 ? 3.636 -3.184 -9.439 1.00 90.81 108 LEU A O 1
ATOM 765 N N . ALA A 1 109 ? 4.509 -5.223 -9.166 1.00 89.81 109 ALA A N 1
ATOM 766 C CA . ALA A 1 109 ? 4.922 -5.339 -10.562 1.00 89.81 109 ALA A CA 1
ATOM 767 C C . ALA A 1 109 ? 3.718 -5.384 -11.517 1.00 89.81 109 ALA A C 1
ATOM 769 O O . ALA A 1 109 ? 3.767 -4.794 -12.597 1.00 89.81 109 ALA A O 1
ATOM 770 N N . ASN A 1 110 ? 2.613 -6.014 -11.098 1.00 89.81 110 ASN A N 1
ATOM 771 C CA . ASN A 1 110 ? 1.356 -6.002 -11.849 1.00 89.81 110 ASN A CA 1
ATOM 772 C C . ASN A 1 110 ? 0.781 -4.593 -11.934 1.00 89.81 110 ASN A C 1
ATOM 774 O O . ASN A 1 110 ? 0.346 -4.171 -13.005 1.00 89.81 110 ASN A O 1
ATOM 778 N N . TRP A 1 111 ? 0.809 -3.857 -10.824 1.00 91.75 111 TRP A N 1
ATOM 779 C CA . TRP A 1 111 ? 0.422 -2.455 -10.824 1.00 91.75 111 TRP A CA 1
ATOM 780 C C . TRP A 1 111 ? 1.318 -1.654 -11.781 1.00 91.75 111 TRP A C 1
ATOM 782 O O . TRP A 1 111 ? 0.796 -1.119 -12.754 1.00 91.75 111 TRP A O 1
ATOM 792 N N . ILE A 1 112 ? 2.648 -1.677 -11.610 1.00 91.38 112 ILE A N 1
ATOM 793 C CA . ILE A 1 112 ? 3.637 -0.964 -12.450 1.00 91.38 112 ILE A CA 1
ATOM 794 C C . ILE A 1 112 ? 3.436 -1.248 -13.941 1.00 91.38 112 ILE A C 1
ATOM 796 O O . ILE A 1 112 ? 3.464 -0.320 -14.747 1.00 91.38 112 ILE A O 1
ATOM 800 N N . ALA A 1 113 ? 3.211 -2.507 -14.320 1.00 89.25 113 ALA A N 1
ATOM 801 C CA . ALA A 1 113 ? 3.014 -2.895 -15.715 1.00 89.25 113 ALA A CA 1
ATOM 802 C C . ALA A 1 113 ? 1.775 -2.248 -16.364 1.00 89.25 113 ALA A C 1
ATOM 804 O O . ALA A 1 113 ? 1.750 -2.068 -17.581 1.00 89.25 113 ALA A O 1
ATOM 805 N N . ASN A 1 114 ? 0.771 -1.885 -15.561 1.00 87.06 114 ASN A N 1
ATOM 806 C CA . ASN A 1 114 ? -0.475 -1.255 -16.001 1.00 87.06 114 ASN A CA 1
ATOM 807 C C . ASN A 1 114 ? -0.522 0.256 -15.704 1.00 87.06 114 ASN A C 1
ATOM 809 O O . ASN A 1 114 ? -1.553 0.896 -15.915 1.00 87.06 114 ASN A O 1
ATOM 813 N N . GLN A 1 115 ? 0.580 0.846 -15.231 1.00 85.62 115 GLN A N 1
ATOM 814 C CA . GLN A 1 115 ? 0.617 2.259 -14.877 1.00 85.62 115 GLN A CA 1
ATOM 815 C C . GLN A 1 115 ? 0.643 3.177 -16.097 1.00 85.62 115 GLN A C 1
ATOM 817 O O . GLN A 1 115 ? 1.551 3.131 -16.923 1.00 85.62 115 GLN A O 1
ATOM 822 N N . ALA A 1 116 ? -0.318 4.101 -16.151 1.00 85.50 116 ALA A N 1
ATOM 823 C CA . ALA A 1 116 ? -0.413 5.089 -17.225 1.00 85.50 116 ALA A CA 1
ATOM 824 C C . ALA A 1 116 ? 0.600 6.243 -17.090 1.00 85.50 116 ALA A C 1
ATOM 826 O O . ALA A 1 116 ? 0.936 6.885 -18.082 1.00 85.50 116 ALA A O 1
ATOM 827 N N . VAL A 1 117 ? 1.088 6.513 -15.873 1.00 87.31 117 VAL A N 1
ATOM 828 C CA . VAL A 1 117 ? 1.987 7.646 -15.590 1.00 87.31 117 VAL A CA 1
ATOM 829 C C . VAL A 1 117 ? 3.387 7.416 -16.155 1.00 87.31 117 VAL A C 1
ATOM 831 O O . VAL A 1 117 ? 3.959 8.306 -16.778 1.00 87.31 117 VAL A O 1
ATOM 834 N N . LEU A 1 118 ? 3.933 6.212 -15.958 1.00 83.31 118 LEU A N 1
ATOM 835 C CA . LEU A 1 118 ? 5.213 5.792 -16.525 1.00 83.31 118 LEU A CA 1
ATOM 836 C C . LEU A 1 118 ? 4.946 4.794 -17.650 1.00 83.31 118 LEU A C 1
ATOM 838 O O . LEU A 1 118 ? 5.093 3.583 -17.486 1.00 83.31 118 LEU A O 1
ATOM 842 N N . GLY A 1 119 ? 4.497 5.324 -18.786 1.00 71.25 119 GLY A N 1
ATOM 843 C CA . GLY A 1 119 ? 4.086 4.517 -19.930 1.00 71.25 119 GLY A CA 1
ATOM 844 C C . GLY A 1 119 ? 5.206 3.641 -20.501 1.00 71.25 119 GLY A C 1
ATOM 845 O O . GLY A 1 119 ? 6.395 3.878 -20.290 1.00 71.25 119 GLY A O 1
ATOM 846 N N . ALA A 1 120 ? 4.819 2.640 -21.296 1.00 73.62 120 ALA A N 1
ATOM 847 C CA . ALA A 1 120 ? 5.729 1.677 -21.928 1.00 73.62 120 ALA A CA 1
ATOM 848 C C . ALA A 1 120 ? 6.774 2.291 -22.885 1.00 73.62 120 ALA A C 1
ATOM 850 O O . ALA A 1 120 ? 7.694 1.596 -23.306 1.00 73.62 120 ALA A O 1
ATOM 851 N N . THR A 1 121 ? 6.639 3.574 -23.232 1.00 81.06 121 THR A N 1
ATOM 852 C CA . THR A 1 121 ? 7.595 4.327 -24.055 1.00 81.06 121 THR A CA 1
ATOM 853 C C . THR A 1 121 ? 8.832 4.778 -23.281 1.00 81.06 121 THR A C 1
ATOM 855 O O . THR A 1 121 ? 9.854 5.072 -23.900 1.00 81.06 121 THR A O 1
ATOM 858 N N . LEU A 1 122 ? 8.763 4.837 -21.947 1.00 86.12 122 LEU A N 1
ATOM 859 C CA . LEU A 1 122 ? 9.922 5.150 -21.120 1.00 86.12 122 LEU A CA 1
ATOM 860 C C . LEU A 1 122 ? 10.871 3.945 -21.041 1.00 86.12 122 LEU A C 1
ATOM 862 O O . LEU A 1 122 ? 10.411 2.796 -21.012 1.00 86.12 122 LEU A O 1
ATOM 866 N N . PRO A 1 123 ? 12.192 4.180 -20.935 1.00 87.94 123 PRO A N 1
ATOM 867 C CA . PRO A 1 123 ? 13.152 3.119 -20.675 1.00 87.94 123 PRO A CA 1
ATOM 868 C C . PRO A 1 123 ? 12.747 2.281 -19.461 1.00 87.94 123 PRO A C 1
ATOM 870 O O . PRO A 1 123 ? 12.255 2.804 -18.457 1.00 87.94 123 PRO A O 1
ATOM 873 N N . LYS A 1 124 ? 13.008 0.971 -19.532 1.00 87.62 124 LYS A N 1
ATOM 874 C CA . LYS A 1 124 ? 12.740 0.020 -18.441 1.00 87.62 124 LYS A CA 1
ATOM 875 C C . LYS A 1 124 ? 13.239 0.544 -17.091 1.00 87.62 124 LYS A C 1
ATOM 877 O O . LYS A 1 124 ? 12.498 0.504 -16.115 1.00 87.62 124 LYS A O 1
ATOM 882 N N . THR A 1 125 ? 14.452 1.093 -17.057 1.00 86.81 125 THR A N 1
ATOM 883 C CA . THR A 1 125 ? 15.069 1.590 -15.825 1.00 86.81 125 THR A CA 1
ATOM 884 C C . THR A 1 125 ? 14.270 2.719 -15.180 1.00 86.81 125 THR A C 1
ATOM 886 O O . THR A 1 125 ? 14.165 2.745 -13.955 1.00 86.81 125 THR A O 1
ATOM 889 N N . GLN A 1 126 ? 13.624 3.582 -15.967 1.00 89.88 126 GLN A N 1
ATOM 890 C CA . GLN A 1 126 ? 12.754 4.641 -15.456 1.00 89.88 126 GLN A CA 1
ATOM 891 C C . GLN A 1 126 ? 11.421 4.086 -14.947 1.00 89.88 126 GLN A C 1
ATOM 893 O O . GLN A 1 126 ? 10.971 4.459 -13.868 1.00 89.88 126 GLN A O 1
ATOM 898 N N . ARG A 1 127 ? 10.803 3.140 -15.665 1.00 89.94 127 ARG A N 1
ATOM 899 C CA . ARG A 1 127 ? 9.541 2.513 -15.219 1.00 89.94 127 ARG A CA 1
ATOM 900 C C . ARG A 1 127 ? 9.707 1.771 -13.892 1.00 89.94 127 ARG A C 1
ATOM 902 O O . ARG A 1 127 ? 8.863 1.865 -13.005 1.00 89.94 127 ARG A O 1
ATOM 909 N N . GLU A 1 128 ? 10.838 1.095 -13.721 1.00 90.19 128 GLU A N 1
ATOM 910 C CA . GLU A 1 128 ? 11.171 0.368 -12.492 1.00 90.19 128 GLU A CA 1
ATOM 911 C C . GLU A 1 128 ? 11.618 1.279 -11.338 1.00 90.19 128 GLU A C 1
ATOM 913 O O . GLU A 1 128 ? 11.891 0.780 -10.244 1.00 90.19 128 GLU A O 1
ATOM 918 N N . ALA A 1 129 ? 11.640 2.607 -11.525 1.00 91.00 129 ALA A N 1
ATOM 919 C CA . ALA A 1 129 ? 11.804 3.553 -10.421 1.00 91.00 129 ALA A CA 1
ATOM 920 C C . ALA A 1 129 ? 10.720 3.352 -9.356 1.00 91.00 129 ALA A C 1
ATOM 922 O O . ALA A 1 129 ? 11.026 3.375 -8.169 1.00 91.00 129 ALA A O 1
ATOM 923 N N . LEU A 1 130 ? 9.487 3.040 -9.769 1.00 91.81 130 LEU A N 1
ATOM 924 C CA . LEU A 1 130 ? 8.384 2.723 -8.858 1.00 91.81 130 LEU A CA 1
ATOM 925 C C . LEU A 1 130 ? 8.687 1.496 -7.986 1.00 91.81 130 LEU A C 1
ATOM 927 O O . LEU A 1 130 ? 8.472 1.532 -6.777 1.00 91.81 130 LEU A O 1
ATOM 931 N N . ALA A 1 131 ? 9.242 0.434 -8.582 1.00 91.19 131 ALA A N 1
ATOM 932 C CA . ALA A 1 131 ? 9.634 -0.769 -7.848 1.00 91.19 131 ALA A CA 1
ATOM 933 C C . ALA A 1 131 ? 10.767 -0.473 -6.856 1.00 91.19 131 ALA A C 1
ATOM 935 O O . ALA A 1 131 ? 10.752 -0.976 -5.737 1.00 91.19 131 ALA A O 1
ATOM 936 N N . ARG A 1 132 ? 11.739 0.367 -7.241 1.00 88.75 132 ARG A N 1
ATOM 937 C CA . ARG A 1 132 ? 12.831 0.787 -6.345 1.00 88.75 132 ARG A CA 1
ATOM 938 C C . ARG A 1 132 ? 12.328 1.645 -5.185 1.00 88.75 132 ARG A C 1
ATOM 940 O O . ARG A 1 132 ? 12.782 1.457 -4.065 1.00 88.75 132 ARG A O 1
ATOM 947 N N . ALA A 1 133 ? 11.390 2.547 -5.454 1.00 91.12 133 ALA A N 1
ATOM 948 C CA . ALA A 1 133 ? 10.806 3.433 -4.458 1.00 91.12 133 ALA A CA 1
ATOM 949 C C . ALA A 1 133 ? 9.992 2.663 -3.411 1.00 91.12 133 ALA A C 1
ATOM 951 O O . ALA A 1 133 ? 10.205 2.810 -2.209 1.00 91.12 133 ALA A O 1
ATOM 952 N N . LEU A 1 134 ? 9.060 1.832 -3.880 1.00 91.56 134 LEU A N 1
ATOM 953 C CA . LEU A 1 134 ? 8.033 1.214 -3.042 1.00 91.56 134 LEU A CA 1
ATOM 954 C C . LEU A 1 134 ? 8.416 -0.178 -2.536 1.00 91.56 134 LEU A C 1
ATOM 956 O O . LEU A 1 134 ? 7.884 -0.612 -1.519 1.00 91.56 134 LEU A O 1
ATOM 960 N N . GLY A 1 135 ? 9.339 -0.871 -3.208 1.00 88.81 135 GLY A N 1
ATOM 961 C CA . GLY A 1 135 ? 9.802 -2.191 -2.777 1.00 88.81 135 GLY A CA 1
ATOM 962 C C . GLY A 1 135 ? 10.462 -2.156 -1.398 1.00 88.81 135 GLY A C 1
ATOM 963 O O . GLY A 1 135 ? 10.255 -3.062 -0.600 1.00 88.81 135 GLY A O 1
ATOM 964 N N . GLU A 1 136 ? 11.184 -1.080 -1.083 1.00 81.94 136 GLU A N 1
ATOM 965 C CA . GLU A 1 136 ? 11.875 -0.913 0.203 1.00 81.94 136 GLU A CA 1
ATOM 966 C C . GLU A 1 136 ? 11.034 -0.150 1.223 1.00 81.94 136 GLU A C 1
ATOM 968 O O . GLU A 1 136 ? 10.845 -0.602 2.347 1.00 81.94 136 GLU A O 1
ATOM 973 N N . ASN A 1 137 ? 10.478 0.993 0.816 1.00 87.75 137 ASN A N 1
ATOM 974 C CA . ASN A 1 137 ? 9.770 1.900 1.722 1.00 87.75 137 ASN A CA 1
ATOM 975 C C . ASN A 1 137 ? 8.305 1.505 1.954 1.00 87.75 137 ASN A C 1
ATOM 977 O O . ASN A 1 137 ? 7.591 2.195 2.679 1.00 87.75 137 ASN A O 1
ATOM 981 N N . GLY A 1 138 ? 7.844 0.430 1.314 1.00 89.38 138 GLY A N 1
ATOM 982 C CA . GLY A 1 138 ? 6.481 -0.068 1.390 1.00 89.38 138 GLY A CA 1
ATOM 983 C C . GLY A 1 138 ? 6.355 -1.388 2.147 1.00 89.3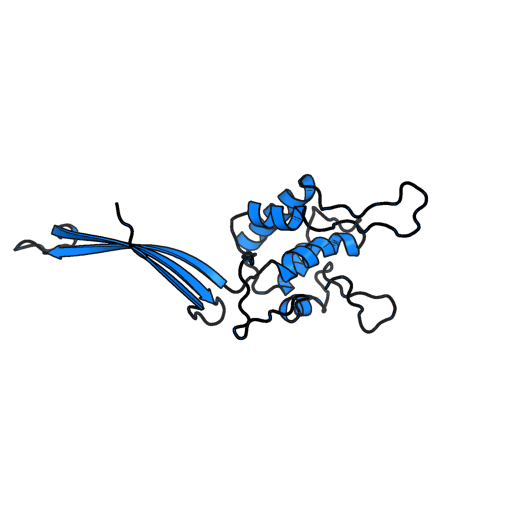8 138 GLY A C 1
ATOM 984 O O . GLY A 1 138 ? 7.265 -2.216 2.147 1.00 89.38 138 GLY A O 1
ATOM 985 N N . GLN A 1 139 ? 5.185 -1.631 2.729 1.00 88.06 139 GLN A N 1
ATOM 986 C CA . GLN A 1 139 ? 4.749 -2.938 3.223 1.00 88.06 139 GLN A CA 1
ATOM 987 C C . GLN A 1 139 ? 3.301 -3.219 2.804 1.00 88.06 139 GLN A C 1
ATOM 989 O O . GLN A 1 139 ? 2.574 -2.309 2.417 1.00 88.06 139 GLN A O 1
ATOM 994 N N . THR A 1 140 ? 2.877 -4.481 2.883 1.00 89.25 140 THR A N 1
ATOM 995 C CA . THR A 1 140 ? 1.467 -4.890 2.705 1.00 89.25 140 THR A CA 1
ATOM 996 C C . THR A 1 140 ? 0.932 -5.710 3.882 1.00 89.25 140 THR A C 1
ATOM 998 O O . THR A 1 140 ? -0.254 -6.048 3.917 1.00 89.25 140 THR A O 1
ATOM 1001 N N . ARG A 1 141 ? 1.816 -6.066 4.827 1.00 84.62 141 ARG A N 1
ATOM 1002 C CA . ARG A 1 141 ? 1.601 -7.129 5.816 1.00 84.62 141 ARG A CA 1
ATOM 1003 C C . ARG A 1 141 ? 1.051 -6.658 7.153 1.00 84.62 141 ARG A C 1
ATOM 1005 O O . ARG A 1 141 ? 0.544 -7.489 7.879 1.00 84.62 141 ARG A O 1
ATOM 1012 N N . THR A 1 142 ? 1.106 -5.375 7.490 1.00 86.38 142 THR A N 1
ATOM 1013 C CA . THR A 1 142 ? 0.631 -4.896 8.802 1.00 86.38 142 THR A CA 1
ATOM 1014 C C . THR A 1 142 ? -0.578 -3.994 8.645 1.00 86.38 142 THR A C 1
ATOM 1016 O O . THR A 1 142 ? -0.547 -3.040 7.862 1.00 86.38 142 THR A O 1
ATOM 1019 N N . TRP A 1 143 ? -1.626 -4.267 9.413 1.00 86.06 143 TRP A N 1
ATOM 1020 C CA . TRP A 1 143 ? -2.724 -3.340 9.648 1.00 86.06 143 TRP A CA 1
ATOM 1021 C C . TRP A 1 143 ? -2.388 -2.446 10.830 1.00 86.06 143 TRP A C 1
ATOM 1023 O O . TRP A 1 143 ? -2.064 -2.947 11.899 1.00 86.06 143 TRP A O 1
ATOM 1033 N N . ASN A 1 144 ? -2.502 -1.135 10.636 1.00 86.31 144 ASN A N 1
ATOM 1034 C CA . ASN A 1 144 ? -2.347 -0.154 11.703 1.00 86.31 144 ASN A CA 1
ATOM 1035 C C . ASN A 1 144 ? -3.724 0.418 12.021 1.00 86.31 144 ASN A C 1
ATOM 1037 O O . ASN A 1 144 ? -4.367 0.987 11.135 1.00 86.31 144 ASN A O 1
ATOM 1041 N N . LEU A 1 145 ? -4.178 0.244 13.261 1.00 88.44 145 LEU A N 1
ATOM 1042 C CA . LEU A 1 145 ? -5.465 0.743 13.731 1.00 88.44 145 LEU A CA 1
ATOM 1043 C C . LEU A 1 145 ? -5.261 1.644 14.948 1.00 88.44 145 LEU A C 1
ATOM 1045 O O . LEU A 1 145 ? -4.455 1.344 15.827 1.00 88.44 145 LEU A O 1
ATOM 1049 N N . MET A 1 146 ? -6.036 2.722 15.003 1.00 92.31 146 MET A N 1
ATOM 1050 C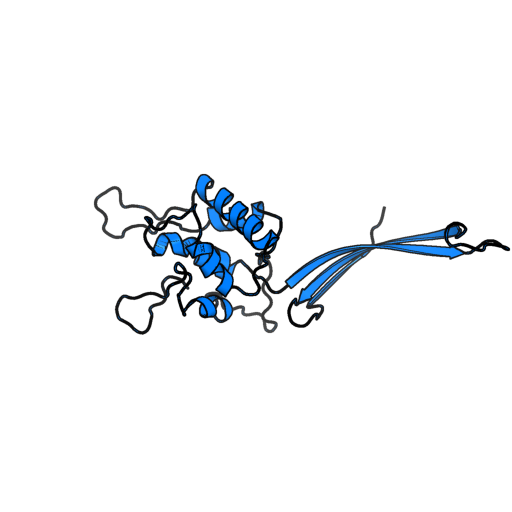 CA . MET A 1 146 ? -6.289 3.474 16.226 1.00 92.31 146 MET A CA 1
ATOM 1051 C C . MET A 1 146 ? -7.715 3.146 16.669 1.00 92.31 146 MET A C 1
ATOM 1053 O O . MET A 1 146 ? -8.653 3.285 15.882 1.00 92.31 146 MET A O 1
ATOM 1057 N N . ILE A 1 147 ? -7.869 2.687 17.905 1.00 93.56 147 ILE A N 1
ATOM 1058 C CA . ILE A 1 147 ? -9.156 2.370 18.519 1.00 93.56 147 ILE A CA 1
ATOM 1059 C C . ILE A 1 147 ? -9.385 3.372 19.644 1.00 93.56 147 ILE A C 1
ATOM 1061 O O . ILE A 1 147 ? -8.577 3.462 20.568 1.00 93.56 147 ILE A O 1
ATOM 1065 N N . ASP A 1 148 ? -10.492 4.099 19.553 1.00 95.50 148 ASP A N 1
ATOM 1066 C CA . ASP A 1 148 ? -10.964 4.990 20.606 1.00 95.50 148 ASP A CA 1
ATOM 1067 C C . ASP A 1 148 ? -11.874 4.210 21.563 1.00 95.50 148 ASP A C 1
ATOM 1069 O O . ASP A 1 148 ? -12.871 3.613 21.141 1.00 95.50 148 ASP A O 1
ATOM 1073 N N . VAL A 1 149 ? -11.485 4.137 22.836 1.00 94.12 149 VAL A N 1
ATOM 1074 C CA . VAL A 1 149 ? -12.163 3.331 23.854 1.00 94.12 149 VAL A CA 1
ATOM 1075 C C . VAL A 1 149 ? -12.636 4.224 24.990 1.00 94.12 149 VAL A C 1
ATOM 1077 O O . VAL A 1 149 ? -11.835 4.769 25.748 1.00 94.12 149 VAL A O 1
ATOM 1080 N N . ILE A 1 150 ? -13.956 4.270 25.157 1.00 93.56 150 ILE A N 1
ATOM 1081 C CA . ILE A 1 150 ? -14.643 4.957 26.252 1.00 93.56 150 ILE A CA 1
ATOM 1082 C C . ILE A 1 150 ? -15.070 3.905 27.274 1.00 93.56 150 ILE A C 1
ATOM 1084 O O . ILE A 1 150 ? -16.005 3.133 27.042 1.00 93.56 150 ILE A O 1
ATOM 1088 N N . ALA A 1 151 ? -14.367 3.837 28.401 1.00 92.44 151 ALA A N 1
ATOM 1089 C CA . ALA A 1 151 ? -14.695 2.927 29.489 1.00 92.44 151 ALA A CA 1
ATOM 1090 C C . ALA A 1 151 ? -15.536 3.661 30.539 1.00 92.44 151 ALA A C 1
ATOM 1092 O O . ALA A 1 151 ? -15.037 4.526 31.254 1.00 92.44 151 ALA A O 1
ATOM 1093 N N . GLN A 1 152 ? -16.812 3.290 30.647 1.00 93.56 152 GLN A N 1
ATOM 1094 C CA . GLN A 1 152 ? -17.739 3.851 31.629 1.00 93.56 152 GLN A CA 1
ATOM 1095 C C . GLN A 1 152 ? -18.001 2.859 32.768 1.00 93.56 152 GLN A C 1
ATOM 1097 O O . GLN A 1 152 ? -18.221 1.666 32.554 1.00 93.56 152 GLN A O 1
ATOM 1102 N N . SER A 1 153 ? -18.008 3.375 33.991 1.00 94.31 153 SER A N 1
ATOM 1103 C CA . SER A 1 153 ? -18.387 2.679 35.219 1.00 94.31 153 SER A CA 1
ATOM 1104 C C . SER A 1 153 ? -19.583 3.383 35.854 1.00 94.31 153 SER A C 1
ATOM 1106 O O . SER A 1 153 ? -19.760 4.589 35.692 1.00 94.31 153 SER A O 1
ATOM 1108 N N . GLY A 1 154 ? -20.445 2.634 36.535 1.00 94.56 154 GLY A N 1
ATOM 1109 C CA . GLY A 1 154 ? -21.714 3.160 37.020 1.00 94.56 154 GLY A CA 1
ATOM 1110 C C . GLY A 1 154 ? -22.682 2.066 37.444 1.00 94.56 154 GLY A C 1
ATOM 1111 O O . GLY A 1 154 ? -22.279 0.928 37.705 1.00 94.56 154 GLY A O 1
ATOM 1112 N N . ARG A 1 155 ? -23.973 2.396 37.505 1.00 94.81 155 ARG A N 1
ATOM 1113 C CA . ARG A 1 155 ? -25.008 1.481 38.006 1.00 94.81 155 ARG A CA 1
ATOM 1114 C C . ARG A 1 155 ? -26.357 1.668 37.334 1.00 94.81 155 ARG A C 1
ATOM 1116 O O . ARG A 1 155 ? -26.678 2.723 36.799 1.00 94.81 155 ARG A O 1
ATOM 1123 N N . TYR A 1 156 ? -27.201 0.652 37.465 1.00 96.50 156 TYR A N 1
ATOM 1124 C CA . TYR A 1 156 ? -28.614 0.760 37.129 1.00 96.50 156 TYR A CA 1
ATOM 1125 C C . TYR A 1 156 ? -29.437 1.225 38.338 1.00 96.50 156 TYR A C 1
ATOM 1127 O O . TYR A 1 156 ? -29.219 0.740 39.454 1.00 96.50 156 TYR A O 1
ATOM 1135 N N . PRO A 1 157 ? -30.409 2.133 38.153 1.00 94.31 157 PRO A N 1
ATOM 1136 C CA . PRO A 1 157 ? -31.376 2.449 39.189 1.00 94.31 157 PRO A CA 1
ATOM 1137 C C . PRO A 1 157 ? -32.329 1.259 39.428 1.00 94.31 157 PRO A C 1
ATOM 1139 O O . PRO A 1 157 ? -32.523 0.426 38.536 1.00 94.31 157 PRO A O 1
ATOM 1142 N N . PRO A 1 158 ? -32.961 1.166 40.613 1.00 94.19 158 PRO A N 1
ATOM 1143 C CA . PRO A 1 158 ? -33.952 0.130 40.890 1.00 94.19 158 PRO A CA 1
ATOM 1144 C C . PRO A 1 158 ? -35.079 0.123 39.846 1.00 94.19 158 PRO A C 1
ATOM 1146 O O . PRO A 1 158 ? -35.650 1.168 39.541 1.00 94.19 158 PRO A O 1
ATOM 1149 N N . GLY A 1 159 ? -35.404 -1.056 39.310 1.00 91.69 159 GLY A N 1
ATOM 1150 C CA . GLY A 1 159 ? -36.452 -1.226 38.294 1.00 91.69 159 GLY A CA 1
ATOM 1151 C C . GLY A 1 159 ? -36.020 -0.952 36.847 1.00 91.69 159 GLY A C 1
ATOM 1152 O O . GLY A 1 159 ? -36.869 -0.974 35.956 1.00 91.69 159 GLY A O 1
ATOM 1153 N N . ALA A 1 160 ? -34.731 -0.704 36.587 1.00 94.19 160 ALA A N 1
ATOM 1154 C CA . ALA A 1 160 ? -34.211 -0.588 35.227 1.00 94.19 160 ALA A CA 1
ATOM 1155 C C . ALA A 1 160 ? -34.315 -1.918 34.458 1.00 94.19 160 ALA A C 1
ATOM 1157 O O . ALA A 1 160 ? -33.896 -2.961 34.953 1.00 94.19 160 ALA A O 1
ATOM 1158 N N . ASN A 1 161 ? -34.819 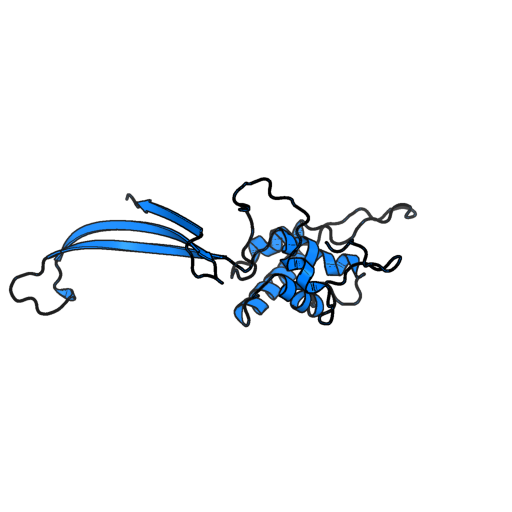-1.853 33.221 1.00 93.19 161 ASN A N 1
ATOM 1159 C CA . ASN A 1 161 ? -35.014 -3.018 32.344 1.00 93.19 161 ASN A CA 1
ATOM 1160 C C . ASN A 1 161 ? -34.296 -2.882 30.987 1.00 93.19 161 ASN A C 1
ATOM 1162 O O . ASN A 1 161 ? -34.524 -3.687 30.087 1.00 93.19 161 ASN A O 1
ATOM 1166 N N . ASN A 1 162 ? -33.471 -1.846 30.796 1.00 93.56 162 ASN A N 1
ATOM 1167 C CA . ASN A 1 162 ? -32.706 -1.636 29.567 1.00 93.56 162 ASN A CA 1
ATOM 1168 C C . ASN A 1 162 ? -31.384 -0.890 29.837 1.00 93.56 162 ASN A C 1
ATOM 1170 O O . ASN A 1 162 ? -31.213 -0.281 30.892 1.00 93.56 162 ASN A O 1
ATOM 1174 N N . LEU A 1 163 ? -30.479 -0.922 28.851 1.00 90.94 163 LEU A N 1
ATOM 1175 C CA . LEU A 1 163 ? -29.148 -0.303 28.907 1.00 90.94 163 LEU A CA 1
ATOM 1176 C C . LEU A 1 163 ? -29.179 1.233 28.996 1.00 90.94 163 LEU A C 1
ATOM 1178 O O . LEU A 1 163 ? -28.317 1.817 29.640 1.00 90.94 163 LEU A O 1
ATOM 1182 N N . ALA A 1 164 ? -30.178 1.897 28.408 1.00 93.38 164 ALA A N 1
ATOM 1183 C CA . ALA A 1 164 ? -30.284 3.361 28.424 1.00 93.38 164 ALA A CA 1
ATOM 1184 C C . ALA A 1 164 ? -30.548 3.935 29.829 1.00 93.38 164 ALA A C 1
ATOM 1186 O O . ALA A 1 164 ? -30.381 5.129 30.054 1.00 93.38 164 ALA A O 1
ATOM 1187 N N . ASN A 1 165 ? -30.949 3.092 30.785 1.00 93.62 165 ASN A N 1
ATOM 1188 C CA . ASN A 1 165 ? -31.089 3.461 32.190 1.00 93.62 165 ASN A CA 1
ATOM 1189 C C . ASN A 1 165 ? -29.769 3.390 32.981 1.00 93.62 165 ASN A C 1
ATOM 1191 O O . ASN A 1 165 ? -29.796 3.628 34.188 1.00 93.62 165 ASN A O 1
ATOM 1195 N N . PHE A 1 166 ? -28.645 3.027 32.358 1.00 94.56 166 PHE A N 1
ATOM 1196 C CA . PHE A 1 166 ? -27.351 2.999 33.034 1.00 94.56 166 PHE A CA 1
ATOM 1197 C C . PHE A 1 166 ? -26.915 4.420 33.413 1.00 94.56 166 PHE A C 1
ATOM 1199 O O . PHE A 1 166 ? -26.828 5.306 32.567 1.00 94.56 166 PHE A O 1
ATOM 1206 N N . ILE A 1 167 ? -26.658 4.638 34.700 1.00 94.62 167 ILE A N 1
ATOM 1207 C CA . ILE A 1 167 ? -26.156 5.903 35.234 1.00 94.62 167 ILE A CA 1
ATOM 1208 C C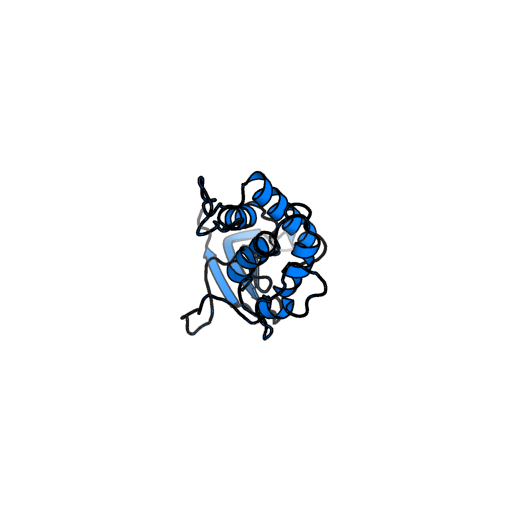 . ILE A 1 167 ? -24.639 5.785 35.317 1.00 94.62 167 ILE A C 1
ATOM 1210 O O . ILE A 1 167 ? -24.137 4.968 36.089 1.00 94.62 167 ILE A O 1
ATOM 1214 N N . VAL A 1 168 ? -23.931 6.600 34.536 1.00 95.81 168 VAL A N 1
ATOM 1215 C CA . VAL A 1 168 ? -22.465 6.682 34.546 1.00 95.81 168 VAL A CA 1
ATOM 1216 C C . VAL A 1 168 ? -22.013 7.456 35.786 1.00 95.81 168 VAL A C 1
ATOM 1218 O O . VAL A 1 168 ? -22.487 8.559 36.046 1.00 95.81 168 VAL A O 1
ATOM 1221 N N . GLU A 1 169 ? -21.110 6.863 36.560 1.00 94.81 169 GLU A N 1
ATOM 1222 C CA . GLU A 1 169 ? -20.512 7.444 37.770 1.00 94.81 169 GLU A CA 1
ATOM 1223 C C . GLU A 1 169 ? -19.015 7.742 37.585 1.00 94.81 169 GLU A C 1
ATOM 1225 O O . GLU A 1 169 ? -18.459 8.566 38.307 1.00 94.81 169 GLU A O 1
ATOM 1230 N N . GLY A 1 170 ? -18.371 7.119 36.597 1.00 93.00 170 GLY A N 1
ATOM 1231 C CA . GLY A 1 170 ? -17.005 7.427 36.189 1.00 93.00 170 GLY A CA 1
ATOM 1232 C C . GLY A 1 170 ? -16.767 7.040 34.737 1.00 93.00 170 GLY A C 1
ATOM 1233 O O . GLY A 1 170 ? -17.310 6.042 34.265 1.00 93.00 170 GLY A O 1
ATOM 1234 N N . GLU A 1 171 ? -15.945 7.813 34.045 1.00 93.81 171 GLU A N 1
ATOM 1235 C CA . GLU A 1 171 ? -15.580 7.602 32.648 1.00 93.81 171 GLU A CA 1
ATOM 1236 C C . GLU A 1 171 ? -14.070 7.753 32.492 1.00 93.81 171 GLU A C 1
ATOM 1238 O O . GLU A 1 171 ? -13.460 8.597 33.145 1.00 93.81 171 GLU A O 1
ATOM 1243 N N . GLN A 1 172 ? -13.479 6.920 31.641 1.00 93.31 172 GLN A N 1
ATOM 1244 C CA . GLN A 1 172 ? -12.071 6.985 31.284 1.00 93.31 172 GLN A CA 1
ATOM 1245 C C . GLN A 1 172 ? -11.918 6.756 29.778 1.00 93.31 172 GLN A C 1
ATOM 1247 O O . GLN A 1 172 ? -12.475 5.798 29.234 1.00 93.31 172 GLN A O 1
ATOM 1252 N N . HIS A 1 173 ? -11.131 7.604 29.119 1.00 95.06 173 HIS A N 1
ATOM 1253 C CA . HIS A 1 173 ? -10.806 7.476 27.700 1.00 95.06 173 HIS A CA 1
ATOM 1254 C C . HIS A 1 173 ? -9.423 6.869 27.479 1.00 95.06 173 HIS A C 1
ATOM 1256 O O . HIS A 1 173 ? -8.443 7.237 28.137 1.00 95.06 173 HIS A O 1
ATOM 1262 N N . TYR A 1 174 ? -9.341 5.981 26.493 1.00 94.50 174 TYR A N 1
ATOM 1263 C CA . TYR A 1 174 ? -8.094 5.390 26.038 1.00 94.50 174 TYR A CA 1
ATOM 1264 C C . TYR A 1 174 ? -7.997 5.419 24.519 1.00 94.50 174 TYR A C 1
ATOM 1266 O O . TYR A 1 174 ? -8.912 4.983 23.819 1.00 94.50 174 TYR A O 1
ATOM 1274 N N . TRP A 1 175 ? -6.832 5.816 24.017 1.00 96.31 175 TRP A N 1
ATOM 1275 C CA . TRP A 1 175 ? -6.453 5.588 22.629 1.00 96.31 175 TRP A CA 1
ATOM 1276 C C . TRP A 1 175 ? -5.540 4.377 22.549 1.00 96.31 175 TRP A C 1
ATOM 1278 O O . TRP A 1 175 ? -4.478 4.319 23.170 1.00 96.31 175 TRP A O 1
ATOM 1288 N N . VAL A 1 176 ? -5.974 3.372 21.796 1.00 94.62 176 VAL A N 1
ATOM 1289 C CA . VAL A 1 176 ? -5.211 2.147 21.578 1.00 94.62 176 VAL A CA 1
ATOM 1290 C C . VAL A 1 176 ? -4.710 2.142 20.145 1.00 94.62 176 VAL A C 1
ATOM 1292 O O . VAL A 1 176 ? -5.489 1.998 19.206 1.00 94.62 176 VAL A O 1
ATOM 1295 N N . HIS A 1 177 ? -3.400 2.256 19.978 1.00 93.94 177 HIS A N 1
ATOM 1296 C CA . HIS A 1 177 ? -2.726 2.049 18.705 1.00 93.94 177 HIS A CA 1
ATOM 1297 C C . HIS A 1 177 ? -2.282 0.592 18.634 1.00 93.94 177 HIS A C 1
ATOM 1299 O O . HIS A 1 177 ? -1.581 0.112 19.526 1.00 93.94 177 HIS A O 1
ATOM 1305 N N . VAL A 1 178 ? -2.711 -0.130 17.603 1.00 92.88 178 VAL A N 1
ATOM 1306 C CA . VAL A 1 178 ? -2.370 -1.543 17.418 1.00 92.88 178 VAL A CA 1
ATOM 1307 C C . VAL A 1 178 ? -1.887 -1.798 15.997 1.00 92.88 178 VAL A C 1
ATOM 1309 O O . VAL A 1 178 ? -2.493 -1.340 15.024 1.00 92.88 178 VAL A O 1
ATOM 1312 N N . ALA A 1 179 ? -0.795 -2.548 15.897 1.00 89.56 179 ALA A N 1
ATOM 1313 C CA . ALA A 1 179 ? -0.242 -3.056 14.655 1.00 89.56 179 ALA A CA 1
ATOM 1314 C C . ALA A 1 179 ? -0.439 -4.576 14.614 1.00 89.56 179 ALA A C 1
ATOM 1316 O O . ALA A 1 179 ? 0.038 -5.293 15.494 1.00 89.56 179 ALA A O 1
ATOM 1317 N N . ILE A 1 180 ? -1.159 -5.072 13.610 1.00 90.00 180 ILE A N 1
ATOM 1318 C CA . ILE A 1 180 ? -1.532 -6.488 13.481 1.00 90.00 180 ILE A CA 1
ATOM 1319 C C . ILE A 1 180 ? -0.936 -7.044 12.193 1.00 90.00 180 ILE A C 1
ATOM 1321 O O . ILE A 1 180 ? -1.107 -6.440 11.132 1.00 90.00 180 ILE A O 1
ATOM 1325 N N . ASP A 1 181 ? -0.271 -8.194 12.262 1.00 87.50 181 ASP A N 1
ATOM 1326 C CA . ASP A 1 181 ? 0.124 -8.933 11.065 1.00 87.50 181 ASP A CA 1
ATOM 1327 C C . ASP A 1 181 ? -1.122 -9.483 10.362 1.00 87.50 181 ASP A C 1
ATOM 1329 O O . ASP A 1 181 ? -1.919 -10.231 10.927 1.00 87.50 181 ASP A O 1
ATOM 1333 N N . ARG A 1 182 ? -1.281 -9.132 9.093 1.00 82.31 182 ARG A N 1
ATOM 1334 C CA . ARG A 1 182 ? -2.401 -9.519 8.241 1.00 82.31 182 ARG A CA 1
ATOM 1335 C C . ARG A 1 182 ? -2.425 -11.019 7.950 1.00 82.31 182 ARG A C 1
ATOM 1337 O O . ARG A 1 182 ? -3.503 -11.545 7.681 1.00 82.31 182 ARG A O 1
ATOM 1344 N N . PHE A 1 183 ? -1.275 -11.696 7.950 1.00 82.38 183 PHE A N 1
ATOM 1345 C CA . PHE A 1 183 ? -1.216 -13.126 7.631 1.00 82.38 183 PHE A CA 1
ATOM 1346 C C . PHE A 1 183 ? -1.484 -14.010 8.847 1.00 82.38 183 PHE A C 1
ATOM 1348 O O . PHE A 1 183 ? -2.264 -14.956 8.748 1.00 82.38 183 PHE A O 1
ATOM 1355 N N . THR A 1 184 ? -0.849 -13.714 9.978 1.00 86.88 184 THR A N 1
ATOM 1356 C CA . THR A 1 184 ? -0.973 -14.528 11.198 1.00 86.88 184 THR A CA 1
ATOM 1357 C C . THR A 1 184 ? -2.102 -14.061 12.119 1.00 86.88 184 THR A C 1
ATOM 1359 O O . THR A 1 184 ? -2.620 -14.854 12.902 1.00 86.88 184 THR A O 1
ATOM 1362 N N . GLY A 1 185 ? -2.516 -12.794 12.023 1.00 88.06 185 GLY A N 1
ATOM 1363 C CA . GLY A 1 185 ? -3.442 -12.164 12.967 1.00 88.06 185 GLY A CA 1
ATOM 1364 C C . GLY A 1 185 ? -2.791 -11.789 14.301 1.00 88.06 185 GLY A C 1
ATOM 1365 O O . GLY A 1 185 ? -3.491 -11.357 15.218 1.00 88.06 185 GLY A O 1
ATOM 1366 N N . GLU A 1 186 ? -1.474 -11.955 14.430 1.00 89.81 186 GLU A N 1
ATOM 1367 C CA . GLU A 1 186 ? -0.748 -11.626 15.651 1.00 89.81 186 GLU A CA 1
ATOM 1368 C C . GLU A 1 186 ? -0.612 -10.111 15.824 1.00 89.81 186 GLU A C 1
ATOM 1370 O O . GLU A 1 186 ? -0.411 -9.358 14.869 1.00 89.81 186 GLU A O 1
ATOM 1375 N N . VAL A 1 187 ? -0.711 -9.656 17.074 1.00 89.69 187 VAL A N 1
ATOM 1376 C CA . VAL A 1 187 ? -0.418 -8.267 17.432 1.00 89.69 187 VAL A CA 1
ATOM 1377 C C . VAL A 1 187 ? 1.097 -8.109 17.489 1.00 89.69 187 VAL A C 1
ATOM 1379 O O . VAL A 1 187 ? 1.742 -8.656 18.381 1.00 89.69 187 VAL A O 1
ATOM 1382 N N . ILE A 1 188 ? 1.647 -7.364 16.533 1.00 88.00 188 ILE A N 1
ATOM 1383 C CA . ILE A 1 188 ? 3.084 -7.086 16.423 1.00 88.00 188 ILE A CA 1
ATOM 1384 C C . ILE A 1 188 ? 3.482 -5.979 17.398 1.00 88.00 188 ILE A C 1
ATOM 1386 O O . ILE A 1 188 ? 4.542 -6.040 18.013 1.00 88.00 188 ILE A O 1
ATOM 1390 N N . ASP A 1 189 ? 2.627 -4.964 17.530 1.00 88.75 189 ASP A N 1
ATOM 1391 C CA . ASP A 1 189 ? 2.854 -3.840 18.429 1.00 88.75 189 ASP A CA 1
ATOM 1392 C C . ASP A 1 189 ? 1.533 -3.296 18.978 1.00 88.75 189 ASP A C 1
ATOM 1394 O O . ASP A 1 189 ? 0.479 -3.370 18.332 1.00 88.75 189 ASP A O 1
ATOM 1398 N N . ARG A 1 190 ? 1.591 -2.761 20.196 1.00 92.00 190 ARG A N 1
ATOM 1399 C CA . ARG A 1 190 ? 0.456 -2.142 20.874 1.00 92.00 190 ARG A CA 1
ATOM 1400 C C . ARG A 1 190 ? 0.938 -1.033 21.796 1.00 92.00 190 ARG A C 1
ATOM 1402 O O . ARG A 1 190 ? 1.651 -1.286 22.764 1.00 92.00 190 ARG A O 1
ATOM 1409 N N . GLN A 1 191 ? 0.387 0.154 21.595 1.00 93.62 191 GLN A N 1
ATOM 1410 C CA . GLN A 1 191 ? 0.535 1.291 22.491 1.00 93.62 191 GLN A CA 1
ATOM 1411 C C . GLN A 1 191 ? -0.842 1.715 23.006 1.00 93.62 191 GLN A C 1
ATOM 1413 O O . GLN A 1 191 ? -1.804 1.806 22.248 1.00 93.62 191 GLN A O 1
ATOM 1418 N N . VAL A 1 192 ? -0.945 1.951 24.313 1.00 94.50 192 VAL A N 1
ATOM 1419 C CA . VAL A 1 192 ? -2.169 2.449 24.952 1.00 94.50 192 VAL A CA 1
ATOM 1420 C C . VAL A 1 192 ? -1.850 3.775 25.613 1.00 94.50 192 VAL A C 1
ATOM 1422 O O . VAL A 1 192 ? -0.947 3.848 26.446 1.00 94.50 192 VAL A O 1
ATOM 1425 N N . GLU A 1 193 ? -2.604 4.800 25.251 1.00 94.38 193 GLU A N 1
ATOM 1426 C CA . GLU A 1 193 ? -2.537 6.129 25.838 1.00 94.38 193 GLU A CA 1
ATOM 1427 C C . GLU A 1 193 ? -3.817 6.411 26.624 1.00 94.38 193 GLU A C 1
ATOM 1429 O O . GLU A 1 193 ? -4.916 6.065 26.190 1.00 94.38 193 GLU A O 1
ATOM 1434 N N . VAL A 1 194 ? -3.663 7.016 27.802 1.00 92.75 194 VAL A N 1
ATOM 1435 C CA . VAL A 1 194 ? -4.784 7.548 28.579 1.00 92.75 194 VAL A CA 1
ATOM 1436 C C . VAL A 1 194 ? -5.029 8.971 28.113 1.00 92.75 194 VAL A C 1
ATOM 1438 O O . VAL A 1 194 ? -4.119 9.797 28.187 1.00 92.75 194 VAL A O 1
ATOM 1441 N N . VAL A 1 195 ? -6.250 9.261 27.678 1.00 89.69 195 VAL A N 1
ATOM 1442 C CA . VAL A 1 195 ? -6.631 10.627 27.322 1.00 89.69 195 VAL A CA 1
ATOM 1443 C C . VAL A 1 195 ? -6.933 11.374 28.616 1.00 89.69 195 VAL A C 1
ATOM 1445 O O . VAL A 1 195 ? -7.796 10.960 29.389 1.00 89.69 195 VAL A O 1
ATOM 1448 N N . ASN A 1 196 ? -6.194 12.453 28.860 1.00 83.75 196 ASN A N 1
ATOM 1449 C CA . ASN A 1 196 ? -6.455 13.371 29.962 1.00 83.75 196 ASN A CA 1
ATOM 1450 C C . ASN A 1 196 ? -6.993 14.674 29.363 1.00 83.75 196 ASN A C 1
ATOM 1452 O O . ASN A 1 196 ? -6.318 15.270 28.521 1.00 83.75 196 ASN A O 1
ATOM 1456 N N . GLU A 1 197 ? -8.187 15.085 29.784 1.00 64.81 197 GLU A N 1
ATOM 1457 C CA . GLU A 1 197 ? -8.790 16.385 29.453 1.00 64.81 197 GLU A CA 1
ATOM 1458 C C . GLU A 1 197 ? -8.511 17.437 30.535 1.00 64.81 197 GLU A C 1
ATOM 1460 O O . GLU A 1 197 ? -8.433 17.064 31.731 1.00 64.81 197 GLU A O 1
#

Sequence (197 aa):
MGYAFRDQPFKTLDFSSASSADTGLLDLFTVNENDTATGIQAGVVNLNTTQDAPLAAILAHTVLAEGIDGAVSPAASPSPMPNTSATPAATSLVTATSTAPLQNKADLANWIANQAVLGATLPKTQREALARALGENGQTRTWNLMIDVIAQSGRYPPGANNLANFIVEGEQHYWVHVAIDRFTGEVIDRQVEVVNE

Radius of gyration: 23.5 Å; chains: 1; bounding box: 66×34×66 Å

Foldseek 3Di:
DQAPDDVDPPHGQALQAPPGPSLCVLFVDDPDDPPDPVSDDPQAAALLDLDLVVQLVLQQQFFLDPWDDPDDPPTRHGHGDHSVLSSVLSVQSNVVCVVPNDPGRSVSSVSLNPDPSCDPPDPSSNSCSSVVSDSHRYGNFKDKDKDKDKDFDADADPPDDDPVRTDTPDIWIKIKIWIAGPPPRDTPDIDIDTDDD

pLDDT: mean 86.85, std 9.82, range [54.88, 96.5]